Protein AF-0000000083132481 (afdb_homodimer)

Organism: Piscirickettsia salmonis (NCBI:txid1238)

Structure (mmCIF, N/CA/C/O backbone):
data_AF-0000000083132481-model_v1
#
loop_
_entity.id
_entity.type
_entity.pdbx_description
1 polymer 'Cadmium efflux system accessory protein'
#
loop_
_atom_site.group_PDB
_atom_site.id
_atom_site.type_symbol
_atom_site.label_atom_id
_atom_site.label_alt_id
_atom_site.label_comp_id
_atom_site.label_asym_id
_atom_site.label_entity_id
_atom_site.label_seq_id
_atom_site.pdbx_PDB_ins_code
_atom_site.Cartn_x
_atom_site.Cartn_y
_atom_site.Cartn_z
_atom_site.occupancy
_atom_site.B_iso_or_equiv
_atom_site.auth_seq_id
_atom_site.auth_comp_id
_atom_site.auth_asym_id
_atom_site.auth_atom_id
_atom_site.pdbx_PDB_model_num
ATOM 1 N N . MET A 1 1 ? 17.156 3.699 -5.609 1 64.38 1 MET A N 1
ATOM 2 C CA . MET A 1 1 ? 16.391 2.523 -5.984 1 64.38 1 MET A CA 1
ATOM 3 C C . MET A 1 1 ? 15.75 1.874 -4.758 1 64.38 1 MET A C 1
ATOM 5 O O . MET A 1 1 ? 16.453 1.505 -3.816 1 64.38 1 MET A O 1
ATOM 9 N N . ILE A 1 2 ? 14.438 1.948 -4.48 1 77.44 2 ILE A N 1
ATOM 10 C CA . ILE A 1 2 ? 13.781 1.498 -3.258 1 77.44 2 ILE A CA 1
ATOM 11 C C . ILE A 1 2 ? 13.836 -0.025 -3.176 1 77.44 2 ILE A C 1
ATOM 13 O O . ILE A 1 2 ? 13.609 -0.715 -4.172 1 77.44 2 ILE A O 1
ATOM 17 N N . THR A 1 3 ? 14.461 -0.512 -2.098 1 84.44 3 THR A N 1
ATOM 18 C CA . THR A 1 3 ? 14.508 -1.953 -1.879 1 84.44 3 THR A CA 1
ATOM 19 C C . THR A 1 3 ? 13.102 -2.518 -1.683 1 84.44 3 THR A C 1
ATOM 21 O O . THR A 1 3 ? 12.164 -1.772 -1.392 1 84.44 3 THR A O 1
ATOM 24 N N . SER A 1 4 ? 12.977 -3.818 -1.848 1 86.56 4 SER A N 1
ATOM 25 C CA . SER A 1 4 ? 11.688 -4.484 -1.646 1 86.56 4 SER A CA 1
ATOM 26 C C . SER A 1 4 ? 11.211 -4.34 -0.204 1 86.56 4 SER A C 1
ATOM 28 O O . SER A 1 4 ? 10.016 -4.168 0.046 1 86.56 4 SER A O 1
ATOM 30 N N . LYS A 1 5 ? 12.086 -4.445 0.652 1 89.44 5 LYS A N 1
ATOM 31 C CA . LYS A 1 5 ? 11.766 -4.305 2.07 1 89.44 5 LYS A CA 1
ATOM 32 C C . LYS A 1 5 ? 11.242 -2.902 2.379 1 89.44 5 LYS A C 1
ATOM 34 O O . LYS A 1 5 ? 10.258 -2.746 3.105 1 89.44 5 LYS A O 1
ATOM 39 N N . LYS A 1 6 ? 11.93 -1.932 1.887 1 91.06 6 LYS A N 1
ATOM 40 C CA . LYS A 1 6 ? 11.492 -0.553 2.098 1 91.06 6 LYS A CA 1
ATOM 41 C C . LYS A 1 6 ? 10.125 -0.305 1.469 1 91.06 6 LYS A C 1
ATOM 43 O O . LYS A 1 6 ? 9.297 0.411 2.035 1 91.06 6 LYS A O 1
ATOM 48 N N . LEU A 1 7 ? 9.984 -0.878 0.316 1 91.12 7 LEU A N 1
ATOM 49 C CA . LEU A 1 7 ? 8.688 -0.755 -0.337 1 91.12 7 LEU A CA 1
ATOM 50 C C . LEU A 1 7 ? 7.578 -1.337 0.536 1 91.12 7 LEU A C 1
ATOM 52 O O . LEU A 1 7 ? 6.508 -0.741 0.668 1 91.12 7 LEU A O 1
ATOM 56 N N . SER A 1 8 ? 7.871 -2.471 1.116 1 94.25 8 SER A N 1
ATOM 57 C CA . SER A 1 8 ? 6.906 -3.096 2.012 1 94.25 8 SER A CA 1
ATOM 58 C C . SER A 1 8 ? 6.551 -2.174 3.174 1 94.25 8 SER A C 1
ATOM 60 O O . SER A 1 8 ? 5.379 -2.037 3.531 1 94.25 8 SER A O 1
ATOM 62 N N . LYS A 1 9 ? 7.52 -1.54 3.727 1 93.88 9 LYS A N 1
ATOM 63 C CA . LYS A 1 9 ? 7.312 -0.624 4.844 1 93.88 9 LYS A CA 1
ATOM 64 C C . LYS A 1 9 ? 6.48 0.583 4.414 1 93.88 9 LYS A C 1
ATOM 66 O O . LYS A 1 9 ? 5.609 1.04 5.16 1 93.88 9 LYS A O 1
ATOM 71 N N . ILE A 1 10 ? 6.734 1.042 3.279 1 92.62 10 ILE A N 1
ATOM 72 C CA . ILE A 1 10 ? 6.031 2.205 2.75 1 92.62 10 ILE A CA 1
ATOM 73 C C . ILE A 1 10 ? 4.566 1.854 2.502 1 92.62 10 ILE A C 1
ATOM 75 O O . ILE A 1 10 ? 3.668 2.604 2.891 1 92.62 10 ILE A O 1
ATOM 79 N N . LEU A 1 11 ? 4.355 0.724 1.892 1 93.31 11 LEU A N 1
ATOM 80 C CA . LEU A 1 11 ? 2.988 0.283 1.63 1 93.31 11 LEU A CA 1
ATOM 81 C C . LEU A 1 11 ? 2.221 0.089 2.934 1 93.31 11 LEU A C 1
ATOM 83 O O . LEU A 1 11 ? 1.05 0.465 3.031 1 93.31 11 LEU A O 1
ATOM 87 N N . LYS A 1 12 ? 2.887 -0.432 3.871 1 93.5 12 LYS A N 1
ATOM 88 C CA . LYS A 1 12 ? 2.275 -0.591 5.188 1 93.5 12 LYS A CA 1
ATOM 89 C C . LYS A 1 12 ? 1.923 0.763 5.797 1 93.5 12 LYS A C 1
ATOM 91 O O . LYS A 1 12 ? 0.844 0.929 6.371 1 93.5 12 LYS A O 1
ATOM 96 N N . ALA A 1 13 ? 2.791 1.609 5.676 1 93 13 ALA A N 1
ATOM 97 C CA . ALA A 1 13 ? 2.562 2.947 6.215 1 93 13 ALA A CA 1
ATOM 98 C C . ALA A 1 13 ? 1.344 3.598 5.566 1 93 13 ALA A C 1
ATOM 100 O O . ALA A 1 13 ? 0.536 4.234 6.25 1 93 13 ALA A O 1
ATOM 101 N N . PHE A 1 14 ? 1.144 3.336 4.316 1 91.81 14 PHE A N 1
ATOM 102 C CA . PHE A 1 14 ? 0.063 3.961 3.562 1 91.81 14 PHE A CA 1
ATOM 103 C C . PHE A 1 14 ? -1.255 3.232 3.799 1 91.81 14 PHE A C 1
ATOM 105 O O . PHE A 1 14 ? -2.324 3.75 3.467 1 91.81 14 PHE A O 1
ATOM 112 N N . SER A 1 15 ? -1.139 2.059 4.332 1 94.62 15 SER A N 1
ATOM 113 C CA . SER A 1 15 ? -2.352 1.273 4.535 1 94.62 15 SER A CA 1
ATOM 114 C C . SER A 1 15 ? -3.188 1.833 5.68 1 94.62 15 SER A C 1
ATOM 116 O O . SER A 1 15 ? -4.367 1.503 5.812 1 94.62 15 SER A O 1
ATOM 118 N N . ASP A 1 16 ? -2.635 2.691 6.508 1 94.88 16 ASP A N 1
ATOM 119 C CA . ASP A 1 16 ? -3.373 3.334 7.59 1 94.88 16 ASP A CA 1
ATOM 120 C C . ASP A 1 16 ? -4.094 4.586 7.094 1 94.88 16 ASP A C 1
ATOM 122 O O . ASP A 1 16 ? -3.477 5.473 6.5 1 94.88 16 ASP A O 1
ATOM 126 N N . GLU A 1 17 ? -5.359 4.668 7.402 1 93.06 17 GLU A N 1
ATOM 127 C CA . GLU A 1 17 ? -6.188 5.746 6.867 1 93.06 17 GLU A CA 1
ATOM 128 C C . GLU A 1 17 ? -5.738 7.102 7.402 1 93.06 17 GLU A C 1
ATOM 130 O O . GLU A 1 17 ? -5.684 8.078 6.656 1 93.06 17 GLU A O 1
ATOM 135 N N . ASN A 1 18 ? -5.48 7.137 8.625 1 94.5 18 ASN A N 1
ATOM 136 C CA . ASN A 1 18 ? -5.059 8.406 9.211 1 94.5 18 ASN A CA 1
ATOM 137 C C . ASN A 1 18 ? -3.713 8.859 8.664 1 94.5 18 ASN A C 1
ATOM 139 O O . ASN A 1 18 ? -3.512 10.047 8.398 1 94.5 18 ASN A O 1
ATOM 143 N N . ARG A 1 19 ? -2.814 7.926 8.484 1 95.19 19 ARG A N 1
ATOM 144 C CA . ARG A 1 19 ? -1.517 8.281 7.918 1 95.19 19 ARG A CA 1
ATOM 145 C C . ARG A 1 19 ? -1.662 8.758 6.477 1 95.19 19 ARG A C 1
ATOM 147 O O . ARG A 1 19 ? -0.96 9.672 6.047 1 95.19 19 ARG A O 1
ATOM 154 N N . ARG A 1 20 ? -2.516 8.141 5.781 1 93.12 20 ARG A N 1
ATOM 155 C CA . ARG A 1 20 ? -2.795 8.578 4.414 1 93.12 20 ARG A CA 1
ATOM 156 C C . ARG A 1 20 ? -3.342 10 4.395 1 93.12 20 ARG A C 1
ATOM 158 O O . ARG A 1 20 ? -2.963 10.805 3.541 1 93.12 20 ARG A O 1
ATOM 165 N N . LEU A 1 21 ? -4.191 10.25 5.32 1 93.25 21 LEU A N 1
ATOM 166 C CA . LEU A 1 21 ? -4.777 11.578 5.406 1 93.25 21 LEU A CA 1
ATOM 167 C C . LEU A 1 21 ? -3.717 12.625 5.746 1 93.25 21 LEU A C 1
ATOM 169 O O . LEU A 1 21 ? -3.691 13.703 5.152 1 93.25 21 LEU A O 1
ATOM 173 N N . ILE A 1 22 ? -2.9 12.273 6.641 1 95.94 22 ILE A N 1
ATOM 174 C CA . ILE A 1 22 ? -1.803 13.156 7.012 1 95.94 22 ILE A CA 1
ATOM 175 C C . ILE A 1 22 ? -0.96 13.477 5.777 1 95.94 22 ILE A C 1
ATOM 177 O O . ILE A 1 22 ? -0.677 14.648 5.5 1 95.94 22 ILE A O 1
ATOM 181 N N . LEU A 1 23 ? -0.653 12.484 5.074 1 95.06 23 LEU A N 1
ATOM 182 C CA . LEU A 1 23 ? 0.18 12.656 3.889 1 95.06 23 LEU A CA 1
ATOM 183 C C . LEU A 1 23 ? -0.535 13.5 2.84 1 95.06 23 LEU A C 1
ATOM 185 O O . LEU A 1 23 ? 0.084 14.344 2.189 1 95.06 23 LEU A O 1
ATOM 189 N N . TRP A 1 24 ? -1.773 13.242 2.693 1 93.38 24 TRP A N 1
ATOM 190 C CA . TRP A 1 24 ? -2.553 14.023 1.742 1 93.38 24 TRP A CA 1
ATOM 191 C C . TRP A 1 24 ? -2.549 15.5 2.125 1 93.38 24 TRP A C 1
ATOM 193 O O . TRP A 1 24 ? -2.318 16.375 1.277 1 93.38 24 TRP A O 1
ATOM 203 N N . PHE A 1 25 ? -2.809 15.797 3.369 1 94.94 25 PHE A N 1
ATOM 204 C CA . PHE A 1 25 ? -2.812 17.172 3.838 1 94.94 25 PHE A CA 1
ATOM 205 C C . PHE A 1 25 ? -1.468 17.844 3.572 1 94.94 25 PHE A C 1
ATOM 207 O O . PHE A 1 25 ? -1.415 19 3.141 1 94.94 25 PHE A O 1
ATOM 214 N N . LEU A 1 26 ? -0.427 17.094 3.746 1 95.06 26 LEU A N 1
ATOM 215 C CA . LEU A 1 26 ? 0.917 17.641 3.607 1 95.06 26 LEU A CA 1
ATOM 216 C C . LEU A 1 26 ? 1.267 17.859 2.141 1 95.06 26 LEU A C 1
ATOM 218 O O . LEU A 1 26 ? 2.229 18.562 1.825 1 95.06 26 LEU A O 1
ATOM 222 N N . GLN A 1 27 ? 0.544 17.188 1.282 1 91.88 27 GLN A N 1
ATOM 223 C CA . GLN A 1 27 ? 0.698 17.484 -0.138 1 91.88 27 GLN A CA 1
ATOM 224 C C . GLN A 1 27 ? 0.151 18.875 -0.474 1 91.88 27 GLN A C 1
ATOM 226 O O . GLN A 1 27 ? 0.566 19.484 -1.458 1 91.88 27 GLN A O 1
ATOM 231 N N . LYS A 1 28 ? -0.74 19.266 0.325 1 91.75 28 LYS A N 1
ATOM 232 C CA . LYS A 1 28 ? -1.445 20.516 0.035 1 91.75 28 LYS A CA 1
ATOM 233 C C . LYS A 1 28 ? -0.785 21.688 0.739 1 91.75 28 LYS A C 1
ATOM 235 O O . LYS A 1 28 ? -0.724 22.797 0.189 1 91.75 28 LYS A O 1
ATOM 240 N N . ARG A 1 29 ? -0.297 21.453 1.932 1 92 29 ARG A N 1
ATOM 241 C CA . ARG A 1 29 ? 0.312 22.531 2.711 1 92 29 ARG A CA 1
ATOM 242 C C . ARG A 1 29 ? 1.215 21.969 3.805 1 92 29 ARG A C 1
ATOM 244 O O . ARG A 1 29 ? 1.109 20.797 4.16 1 92 29 ARG A O 1
ATOM 251 N N . GLU A 1 30 ? 2.137 22.812 4.27 1 95.25 30 GLU A N 1
ATOM 252 C CA . GLU A 1 30 ? 2.92 22.469 5.453 1 95.25 30 GLU A CA 1
ATOM 253 C C . GLU A 1 30 ? 2.098 22.641 6.73 1 95.25 30 GLU A C 1
ATOM 255 O O . GLU A 1 30 ? 1.32 23.594 6.848 1 95.25 30 GLU A O 1
ATOM 260 N N . LEU A 1 3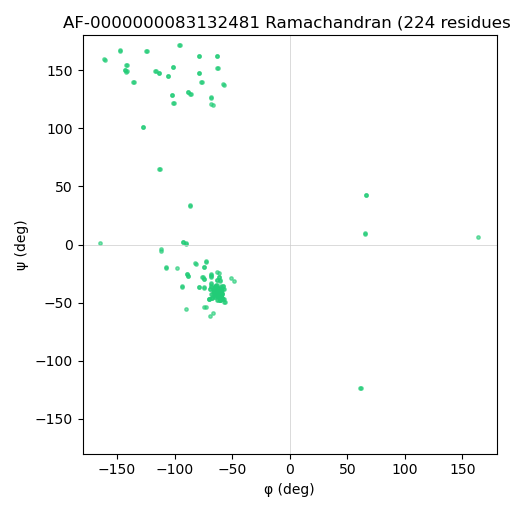1 ? 2.262 21.703 7.652 1 95.38 31 LEU A N 1
ATOM 261 C CA . LEU A 1 31 ? 1.43 21.734 8.852 1 95.38 31 LEU A CA 1
ATOM 262 C C . LEU A 1 31 ? 2.236 21.328 10.078 1 95.38 31 LEU A C 1
ATOM 264 O O . LEU A 1 31 ? 3.189 20.547 9.977 1 95.38 31 LEU A O 1
ATOM 268 N N . CYS A 1 32 ? 1.864 21.875 11.203 1 94.25 32 CYS A N 1
ATOM 269 C CA . CYS A 1 32 ? 2.418 21.406 12.469 1 94.25 32 CYS A CA 1
ATOM 270 C C . CYS A 1 32 ? 1.492 20.391 13.125 1 94.25 32 CYS A C 1
ATOM 272 O O . CYS A 1 32 ? 0.371 20.172 12.664 1 94.25 32 CYS A O 1
ATOM 274 N N . VAL A 1 33 ? 1.967 19.781 14.18 1 94.25 33 VAL A N 1
ATOM 275 C CA . VAL A 1 33 ? 1.22 18.719 14.859 1 94.25 33 VAL A CA 1
ATOM 276 C C . VAL A 1 33 ? -0.119 19.266 15.352 1 94.25 33 VAL A C 1
ATOM 278 O O . VAL A 1 33 ? -1.153 18.609 15.211 1 94.25 33 VAL A O 1
ATOM 281 N N . CYS A 1 34 ? -0.173 20.453 15.859 1 91.06 34 CYS A N 1
ATOM 282 C CA . CYS A 1 34 ? -1.389 21.047 16.406 1 91.06 34 CYS A CA 1
ATOM 283 C C . CYS A 1 34 ? -2.422 21.266 15.305 1 91.06 34 CYS A C 1
ATOM 285 O O . CYS A 1 34 ? -3.623 21.125 15.539 1 91.06 34 CYS A O 1
ATOM 287 N N . GLU A 1 35 ? -1.977 21.719 14.156 1 92.56 35 GLU A N 1
ATOM 288 C CA . GLU A 1 35 ? -2.887 21.891 13.031 1 92.56 35 GLU A CA 1
ATOM 289 C C . GLU A 1 35 ? -3.453 20.547 12.562 1 92.56 35 GLU A C 1
ATOM 291 O O . GLU A 1 35 ? -4.645 20.438 12.258 1 92.56 35 GLU A O 1
ATOM 296 N N . LEU A 1 36 ? -2.617 19.531 12.523 1 94.69 36 LEU A N 1
ATOM 297 C CA . LEU A 1 36 ? -3.057 18.188 12.133 1 94.69 36 LEU A CA 1
ATOM 298 C C . LEU A 1 36 ? -4.07 17.641 13.125 1 94.69 36 LEU A C 1
ATOM 300 O O . LEU A 1 36 ? -5.004 16.938 12.742 1 94.69 36 LEU A O 1
ATOM 304 N N . GLU A 1 37 ? -3.887 17.969 14.359 1 92.81 37 GLU A N 1
ATOM 305 C CA . GLU A 1 37 ? -4.797 17.516 15.398 1 92.81 37 GLU A CA 1
ATOM 306 C C . GLU A 1 37 ? -6.207 18.062 15.18 1 92.81 37 GLU A C 1
ATOM 308 O O . GLU A 1 37 ? -7.191 17.422 15.555 1 92.81 37 GLU A O 1
ATOM 313 N N . GLN A 1 38 ? -6.293 19.219 14.602 1 90.88 38 GLN A N 1
ATOM 314 C CA . GLN A 1 38 ? -7.59 19.828 14.312 1 90.88 38 GLN A CA 1
ATOM 315 C C . GLN A 1 38 ? -8.242 19.156 13.102 1 90.88 38 GLN A C 1
ATOM 317 O O . GLN A 1 38 ? -9.469 19.172 12.969 1 90.88 38 GLN A O 1
ATOM 322 N N . LEU A 1 39 ? -7.43 18.656 12.281 1 92.19 39 LEU A N 1
ATOM 323 C CA . LEU A 1 39 ? -7.918 18.125 11.016 1 92.19 39 LEU A CA 1
ATOM 324 C C . LEU A 1 39 ? -8.297 16.656 11.148 1 92.19 39 LEU A C 1
ATOM 326 O O . LEU A 1 39 ? -9.117 16.141 10.375 1 92.19 39 LEU A O 1
ATOM 330 N N . LEU A 1 40 ? -7.707 15.906 12.102 1 93.31 40 LEU A N 1
ATOM 331 C CA . LEU A 1 40 ? -7.891 14.469 12.219 1 93.31 40 LEU A CA 1
ATOM 332 C C . LEU A 1 40 ? -8.57 14.117 13.547 1 93.31 40 LEU A C 1
ATOM 334 O O . LEU A 1 40 ? -8.375 14.805 14.547 1 93.31 40 LEU A O 1
ATOM 338 N N . PRO A 1 41 ? -9.328 13.055 13.555 1 93.25 41 PRO A N 1
ATOM 339 C CA . PRO A 1 41 ? -10.031 12.633 14.766 1 93.25 41 PRO A CA 1
ATOM 340 C C . PRO A 1 41 ? -9.188 11.734 15.664 1 93.25 41 PRO A C 1
ATOM 342 O O . PRO A 1 41 ? -9.68 10.727 16.172 1 93.25 41 PRO A O 1
ATOM 345 N N . ILE A 1 42 ? -7.91 11.883 15.758 1 95.06 42 ILE A N 1
ATOM 346 C CA . ILE A 1 42 ? -7.004 11.094 16.594 1 95.06 42 ILE A CA 1
ATOM 347 C C . ILE A 1 42 ? -6.211 12.016 17.5 1 95.06 42 ILE A C 1
ATOM 349 O O . ILE A 1 42 ? -6.18 13.234 17.297 1 95.06 42 ILE A O 1
ATOM 353 N N . SER A 1 43 ? -5.531 11.461 18.531 1 95.56 43 SER A N 1
ATOM 354 C CA . SER A 1 43 ? -4.828 12.227 19.562 1 95.56 43 SER A CA 1
ATOM 355 C C . SER A 1 43 ? -3.488 12.734 19.047 1 95.56 43 SER A C 1
ATOM 357 O O . SER A 1 43 ? -2.961 12.219 18.047 1 95.56 43 SER A O 1
ATOM 359 N N . GLN A 1 44 ? -2.973 13.727 19.766 1 94.81 44 GLN A N 1
ATOM 360 C CA . GLN A 1 44 ? -1.682 14.32 19.422 1 94.81 44 GLN A CA 1
ATOM 361 C C . GLN A 1 44 ? -0.562 13.289 19.516 1 94.81 44 GLN A C 1
ATOM 363 O O . GLN A 1 44 ? 0.314 13.227 18.656 1 94.81 44 GLN A O 1
ATOM 368 N N . PRO A 1 45 ? -0.564 12.492 20.547 1 96.62 45 PRO A N 1
ATOM 369 C CA . PRO A 1 45 ? 0.495 11.477 20.594 1 96.62 45 PRO A CA 1
ATOM 370 C C . PRO A 1 45 ? 0.454 10.531 19.391 1 96.62 45 PRO A C 1
ATOM 372 O O . PRO A 1 45 ? 1.503 10.125 18.875 1 96.62 45 PRO A O 1
ATOM 375 N N . THR A 1 46 ? -0.715 10.164 18.953 1 96.94 46 THR A N 1
ATOM 376 C CA . THR A 1 46 ? -0.877 9.289 17.812 1 96.94 46 THR A CA 1
ATOM 377 C C . THR A 1 46 ? -0.371 9.969 16.531 1 96.94 46 THR A C 1
ATOM 379 O O . THR A 1 46 ? 0.341 9.352 15.742 1 96.94 46 THR A O 1
ATOM 382 N N . ILE A 1 47 ? -0.759 11.188 16.406 1 97.31 47 ILE A N 1
ATOM 383 C CA . ILE A 1 47 ? -0.307 11.961 15.258 1 97.31 47 ILE A CA 1
ATOM 384 C C . ILE A 1 47 ? 1.218 12.039 15.25 1 97.31 47 ILE A C 1
ATOM 386 O O . ILE A 1 47 ? 1.854 11.836 14.219 1 97.31 47 ILE A O 1
ATOM 390 N N . SER A 1 48 ? 1.767 12.297 16.391 1 96.19 48 SER A N 1
ATOM 391 C CA . SER A 1 48 ? 3.217 12.391 16.516 1 96.19 48 SER A CA 1
ATOM 392 C C . SER A 1 48 ? 3.895 11.078 16.141 1 96.19 48 SER A C 1
ATOM 394 O O . SER A 1 48 ? 4.906 11.078 15.438 1 96.19 48 SER A O 1
ATOM 396 N N . ASN A 1 49 ? 3.334 10.055 16.625 1 96.88 49 ASN A N 1
ATOM 397 C CA . ASN A 1 49 ? 3.852 8.734 16.281 1 96.88 49 ASN A CA 1
ATOM 398 C C . ASN A 1 49 ? 3.801 8.484 14.781 1 96.88 49 ASN A C 1
ATOM 400 O O . ASN A 1 49 ? 4.77 8 14.195 1 96.88 49 ASN A O 1
ATOM 404 N N . HIS A 1 50 ? 2.703 8.812 14.141 1 97.38 50 HIS A N 1
ATOM 405 C CA . HIS A 1 50 ? 2.559 8.648 12.695 1 97.38 50 HIS A CA 1
ATOM 406 C C . HIS A 1 50 ? 3.588 9.484 11.945 1 97.38 50 HIS A C 1
ATOM 408 O O . HIS A 1 50 ? 4.223 8.992 11.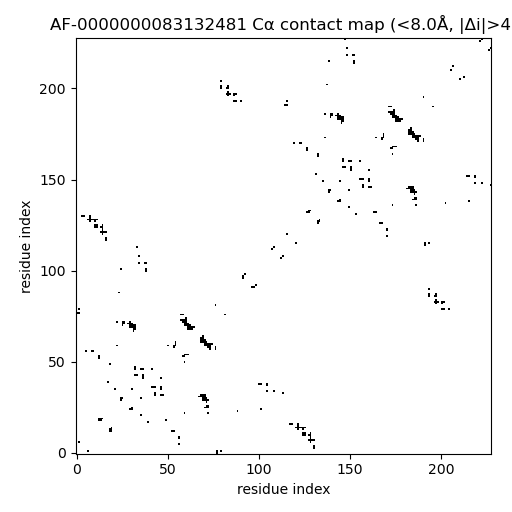008 1 97.38 50 HIS A O 1
ATOM 414 N N . LEU A 1 51 ? 3.742 10.703 12.383 1 97.31 51 LEU A N 1
ATOM 415 C CA . LEU A 1 51 ? 4.68 11.609 11.734 1 97.31 51 LEU A CA 1
ATOM 416 C C . LEU A 1 51 ? 6.109 11.102 11.867 1 97.31 51 LEU A C 1
ATOM 418 O O . LEU A 1 51 ? 6.898 11.195 10.922 1 97.31 51 LEU A O 1
ATOM 422 N N . ARG A 1 52 ? 6.414 10.609 13.031 1 96.69 52 ARG A N 1
ATOM 423 C CA . ARG A 1 52 ? 7.734 10.023 13.227 1 96.69 52 ARG A CA 1
ATOM 424 C C . ARG A 1 52 ? 7.965 8.852 12.281 1 96.69 52 ARG A C 1
ATOM 426 O O . ARG A 1 52 ? 9.008 8.758 11.641 1 96.69 52 ARG A O 1
ATOM 433 N N . MET A 1 53 ? 7.051 7.984 12.203 1 96.44 53 MET A N 1
ATOM 434 C CA . MET A 1 53 ? 7.125 6.824 11.312 1 96.44 53 MET A CA 1
ATOM 435 C C . MET A 1 53 ? 7.277 7.262 9.859 1 96.44 53 MET A C 1
ATOM 437 O O . MET A 1 53 ? 8.109 6.719 9.125 1 96.44 53 MET A O 1
ATOM 441 N N . LEU A 1 54 ? 6.512 8.211 9.406 1 96.38 54 LEU A N 1
ATOM 442 C CA . LEU A 1 54 ? 6.547 8.711 8.039 1 96.38 54 LEU A CA 1
ATOM 443 C C . LEU A 1 54 ? 7.883 9.391 7.738 1 96.38 54 LEU A C 1
ATOM 445 O O . LEU A 1 54 ? 8.422 9.242 6.641 1 96.38 54 LEU A O 1
ATOM 449 N N . SER A 1 55 ? 8.375 10.055 8.773 1 95.56 55 SER A N 1
ATOM 450 C CA . SER A 1 55 ? 9.68 10.695 8.633 1 95.56 55 SER A CA 1
ATOM 451 C C . SER A 1 55 ? 10.789 9.656 8.508 1 95.56 55 SER A C 1
ATOM 453 O O . SER A 1 55 ? 11.672 9.773 7.652 1 95.56 55 SER A O 1
ATOM 455 N N . ASP A 1 56 ? 10.742 8.641 9.281 1 94.88 56 ASP A N 1
ATOM 456 C CA . ASP A 1 56 ? 11.734 7.562 9.266 1 94.88 56 ASP A CA 1
ATOM 457 C C . ASP A 1 56 ? 11.758 6.863 7.91 1 94.88 56 ASP A C 1
ATOM 459 O O . ASP A 1 56 ? 12.805 6.379 7.473 1 94.88 56 ASP A O 1
ATOM 463 N N . LEU A 1 57 ? 10.648 6.879 7.242 1 94 57 LEU A N 1
ATOM 464 C CA . LEU A 1 57 ? 10.531 6.227 5.945 1 94 57 LEU A CA 1
ATOM 465 C C . LEU A 1 57 ? 10.82 7.203 4.812 1 94 57 LEU A C 1
ATOM 467 O O . LEU A 1 57 ? 10.641 6.871 3.639 1 94 57 LEU A O 1
ATOM 471 N N . ASP A 1 58 ? 11.156 8.383 5.133 1 93.62 58 ASP A N 1
ATOM 472 C CA . ASP A 1 58 ? 11.508 9.43 4.176 1 93.62 58 ASP A CA 1
ATOM 473 C C . ASP A 1 58 ? 10.297 9.828 3.33 1 93.62 58 ASP A C 1
ATOM 475 O O . ASP A 1 58 ? 10.414 10.016 2.117 1 93.62 58 ASP A O 1
ATOM 479 N N . LEU A 1 59 ? 9.18 9.945 3.975 1 94.75 59 LEU A N 1
ATOM 480 C CA . LEU A 1 59 ? 7.957 10.312 3.268 1 94.75 59 LEU A CA 1
ATOM 481 C C . LEU A 1 59 ? 7.555 11.75 3.594 1 94.75 59 LEU A C 1
ATOM 483 O O . LEU A 1 59 ? 6.762 12.359 2.873 1 94.75 59 LEU A O 1
ATOM 487 N N . VAL A 1 60 ? 8.102 12.219 4.715 1 96.25 60 VAL A N 1
ATOM 488 C CA . VAL A 1 60 ? 7.793 13.57 5.164 1 96.25 60 VAL A CA 1
ATOM 489 C C . VAL A 1 60 ? 9.07 14.273 5.613 1 96.25 60 VAL A C 1
ATOM 491 O O . VAL A 1 60 ? 9.969 13.641 6.176 1 96.25 60 VAL A O 1
ATOM 494 N N . ASP A 1 61 ? 9.172 15.477 5.289 1 96.69 61 ASP A N 1
ATOM 495 C CA . ASP A 1 61 ? 10.227 16.344 5.82 1 96.69 61 ASP A CA 1
ATOM 496 C C . ASP A 1 61 ? 9.695 17.234 6.938 1 96.69 61 ASP A C 1
ATOM 498 O O . ASP A 1 61 ? 8.492 17.469 7.031 1 96.69 61 ASP A O 1
ATOM 502 N N . SER A 1 62 ? 10.586 17.578 7.777 1 96.5 62 SER A N 1
ATOM 503 C CA . SER A 1 62 ? 10.195 18.516 8.828 1 96.5 62 SER A CA 1
ATOM 504 C C . SER A 1 62 ? 11.32 19.5 9.141 1 96.5 62 SER A C 1
ATOM 50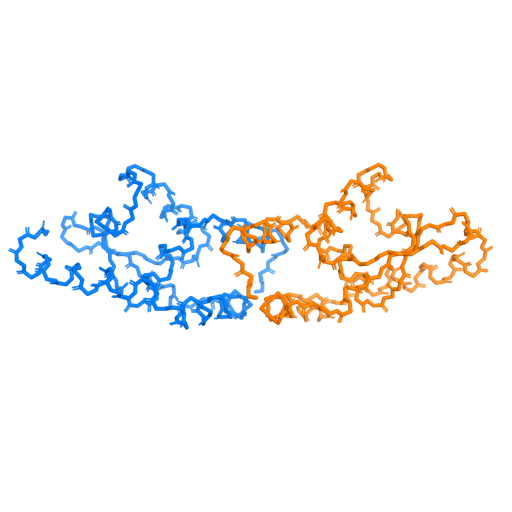6 O O . SER A 1 62 ? 12.484 19.219 8.859 1 96.5 62 SER A O 1
ATOM 508 N N . TYR A 1 63 ? 10.969 20.672 9.555 1 95.81 63 TYR A N 1
ATOM 509 C CA . TYR A 1 63 ? 11.914 21.672 10.031 1 95.81 63 TYR A CA 1
ATOM 510 C C . TYR A 1 63 ? 11.336 22.438 11.219 1 95.81 63 TYR A C 1
ATOM 512 O O . TYR A 1 63 ? 10.125 22.438 11.438 1 95.81 63 TYR A O 1
ATOM 520 N N . LYS A 1 64 ? 12.258 22.938 12.008 1 95.5 64 LYS A N 1
ATOM 521 C CA . LYS A 1 64 ? 11.836 23.688 13.188 1 95.5 64 LYS A CA 1
ATOM 522 C C . LYS A 1 64 ? 11.633 25.172 12.859 1 95.5 64 LYS A C 1
ATOM 524 O O . LYS A 1 64 ? 12.43 25.766 12.141 1 95.5 64 LYS A O 1
ATOM 529 N N . GLU A 1 65 ? 10.523 25.672 13.281 1 92.06 65 GLU A N 1
ATOM 530 C CA . GLU A 1 65 ? 10.219 27.094 13.227 1 92.06 65 GLU A CA 1
ATOM 531 C C . GLU A 1 65 ? 9.781 27.625 14.594 1 92.06 65 GLU A C 1
ATOM 533 O O . GLU A 1 65 ? 8.609 27.5 14.961 1 92.06 65 GLU A O 1
ATOM 538 N N . GLY A 1 66 ? 10.758 28.297 15.281 1 92.44 66 GLY A N 1
ATOM 539 C CA . GLY A 1 66 ? 10.453 28.703 16.641 1 92.44 66 GLY A CA 1
ATOM 540 C C . GLY A 1 66 ? 10.164 27.516 17.547 1 92.44 66 GLY A C 1
ATOM 541 O O . GLY A 1 66 ? 10.992 26.609 17.672 1 92.44 66 GLY A O 1
ATOM 542 N N . ARG A 1 67 ? 9 27.516 18.172 1 89.75 67 ARG A N 1
ATOM 543 C CA . ARG A 1 67 ? 8.609 26.453 19.109 1 89.75 67 ARG A CA 1
ATOM 544 C C . ARG A 1 67 ? 7.891 25.328 18.375 1 89.75 67 ARG A C 1
ATOM 546 O O . ARG A 1 67 ? 7.527 24.328 18.984 1 89.75 67 ARG A O 1
ATOM 553 N N . TRP A 1 68 ? 7.789 25.5 17.141 1 91.06 68 TRP A N 1
ATOM 554 C CA . TRP A 1 68 ? 6.965 24.547 16.406 1 91.06 68 TRP A CA 1
ATOM 555 C C . TRP A 1 68 ? 7.812 23.703 15.445 1 91.06 68 TRP A C 1
ATOM 557 O O . TRP A 1 68 ? 8.836 24.188 14.945 1 91.06 68 TRP A O 1
ATOM 567 N N . VAL A 1 69 ? 7.352 22.484 15.281 1 94.88 69 VAL A N 1
ATOM 568 C CA . VAL A 1 69 ? 7.887 21.656 14.211 1 94.88 69 VAL A CA 1
ATOM 569 C C . VAL A 1 69 ? 6.918 21.641 13.031 1 94.88 69 VAL A C 1
ATOM 571 O O . VAL A 1 69 ? 5.75 21.281 13.18 1 94.88 69 VAL A O 1
ATOM 574 N N . ILE A 1 70 ? 7.465 22.078 11.867 1 96.44 70 ILE A N 1
ATOM 575 C CA . ILE A 1 70 ? 6.641 22.172 10.664 1 96.44 70 ILE A CA 1
ATOM 576 C C . ILE A 1 70 ? 6.934 20.984 9.742 1 96.44 70 ILE A C 1
ATOM 578 O O . ILE A 1 70 ? 8.094 20.719 9.422 1 96.44 70 ILE A O 1
ATOM 582 N N . TYR A 1 71 ? 5.828 20.328 9.352 1 97.19 71 TYR A N 1
ATOM 583 C CA . TYR A 1 71 ? 5.949 19.172 8.484 1 97.19 71 TYR A CA 1
ATOM 584 C C . TYR A 1 71 ? 5.508 19.5 7.062 1 97.19 71 TYR A C 1
ATOM 586 O O . TYR A 1 71 ? 4.59 20.297 6.863 1 97.19 71 TYR A O 1
ATOM 594 N N . GLN A 1 72 ? 6.203 18.875 6.141 1 96.25 72 GLN A N 1
ATOM 595 C CA . GLN A 1 72 ? 5.898 19.062 4.727 1 96.25 72 GLN A CA 1
ATOM 596 C C . GLN A 1 72 ? 6.172 17.797 3.928 1 96.25 72 GLN A C 1
ATOM 598 O O . GLN A 1 72 ? 6.793 16.859 4.434 1 96.25 72 GLN A O 1
ATOM 603 N N . LYS A 1 73 ? 5.656 17.812 2.652 1 93.44 73 LYS A N 1
ATOM 604 C CA . LYS A 1 73 ? 5.93 16.688 1.772 1 93.44 73 LYS A CA 1
ATOM 605 C C . LYS A 1 73 ? 7.426 16.547 1.495 1 93.44 73 LYS A C 1
ATOM 607 O O . LYS A 1 73 ? 8.148 17.547 1.455 1 93.44 73 LYS A O 1
ATOM 612 N N . LYS A 1 74 ? 7.781 15.352 1.246 1 93.19 74 LYS A N 1
ATOM 613 C CA . LYS A 1 74 ? 9.188 15.117 0.931 1 93.19 74 LYS A CA 1
ATOM 614 C C . LYS A 1 74 ? 9.562 15.734 -0.415 1 93.19 74 LYS A C 1
ATOM 616 O O . LYS A 1 74 ? 8.906 15.469 -1.427 1 93.19 74 LYS A O 1
ATOM 621 N N . CYS A 1 75 ? 10.57 16.562 -0.497 1 86.12 75 CYS A N 1
ATOM 622 C CA . CYS A 1 75 ? 11.008 17.266 -1.692 1 86.12 75 CYS A CA 1
ATOM 623 C C . CYS A 1 75 ? 11.594 16.312 -2.721 1 86.12 75 CYS A C 1
ATOM 625 O O . CYS A 1 75 ? 11.281 16.406 -3.91 1 86.12 75 CYS A O 1
ATOM 627 N N . ASN A 1 76 ? 12.438 15.391 -2.404 1 88.56 76 ASN A N 1
ATOM 628 C CA . ASN A 1 76 ? 13.094 14.453 -3.309 1 88.56 76 ASN A CA 1
ATOM 629 C C . ASN A 1 76 ? 12.641 13.016 -3.047 1 88.56 76 ASN A C 1
ATOM 631 O O . ASN A 1 76 ? 13.461 12.148 -2.754 1 88.56 76 ASN A O 1
ATOM 635 N N . GLN A 1 77 ? 11.383 12.93 -3.322 1 88.38 77 GLN A N 1
ATOM 636 C CA . GLN A 1 77 ? 10.836 11.602 -3.064 1 88.38 77 GLN A CA 1
ATOM 637 C C . GLN A 1 77 ? 11.188 10.633 -4.188 1 88.38 77 GLN A C 1
ATOM 639 O O . GLN A 1 77 ? 11.281 11.023 -5.352 1 88.38 77 GLN A O 1
ATOM 644 N N . ASP A 1 78 ? 11.359 9.406 -3.811 1 89.81 78 ASP A N 1
ATOM 645 C CA . ASP A 1 78 ? 11.625 8.359 -4.785 1 89.81 78 ASP A CA 1
ATOM 646 C C . ASP A 1 78 ? 10.516 8.281 -5.832 1 89.81 78 ASP A C 1
ATOM 648 O O . ASP A 1 78 ? 9.336 8.344 -5.496 1 89.81 78 ASP A O 1
ATOM 652 N N . ALA A 1 79 ? 10.898 8.125 -7.074 1 89.5 79 ALA A N 1
ATOM 653 C CA . ALA A 1 79 ? 9.945 8.141 -8.18 1 89.5 79 ALA A CA 1
ATOM 654 C C . ALA A 1 79 ? 8.914 7.02 -8.039 1 89.5 79 ALA A C 1
ATOM 656 O O . ALA A 1 79 ? 7.742 7.203 -8.367 1 89.5 79 ALA A O 1
ATOM 657 N N . LEU A 1 80 ? 9.375 5.918 -7.605 1 89.88 80 LEU A N 1
ATOM 658 C CA . LEU A 1 80 ? 8.461 4.793 -7.441 1 89.88 80 LEU A CA 1
ATOM 659 C C . LEU A 1 80 ? 7.398 5.109 -6.395 1 89.88 80 LEU A C 1
ATOM 661 O O . LEU A 1 80 ? 6.219 4.816 -6.594 1 89.88 80 LEU A O 1
ATOM 665 N N . VAL A 1 81 ? 7.812 5.711 -5.359 1 90.75 81 VAL A N 1
ATOM 666 C CA . VAL A 1 81 ? 6.891 6.07 -4.285 1 90.75 81 VAL A CA 1
ATOM 667 C C . VAL A 1 81 ? 5.867 7.082 -4.797 1 90.75 81 VAL A C 1
ATOM 669 O O . VAL A 1 81 ? 4.668 6.938 -4.551 1 90.75 81 VAL A O 1
ATOM 672 N N . ILE A 1 82 ? 6.332 8.008 -5.531 1 90.5 82 ILE A N 1
ATOM 673 C CA . ILE A 1 82 ? 5.465 9.023 -6.117 1 90.5 82 ILE A CA 1
ATOM 674 C C . ILE A 1 82 ? 4.43 8.352 -7.02 1 90.5 82 ILE A C 1
ATOM 676 O O . ILE A 1 82 ? 3.236 8.656 -6.934 1 90.5 82 ILE A O 1
ATOM 680 N N . ASN A 1 83 ? 4.898 7.465 -7.789 1 91.69 83 ASN A N 1
ATOM 681 C CA . ASN A 1 83 ? 4.031 6.824 -8.773 1 91.69 83 ASN A CA 1
ATOM 682 C C . ASN A 1 83 ? 2.982 5.941 -8.102 1 91.69 83 ASN A C 1
ATOM 684 O O . ASN A 1 83 ? 1.883 5.766 -8.633 1 91.69 83 ASN A O 1
ATOM 688 N N . ILE A 1 84 ? 3.299 5.465 -7 1 90.5 84 ILE A N 1
ATOM 689 C CA . ILE A 1 84 ? 2.373 4.617 -6.254 1 90.5 84 ILE A CA 1
ATOM 690 C C . ILE A 1 84 ? 1.333 5.484 -5.547 1 90.5 84 ILE A C 1
ATOM 692 O O . ILE A 1 84 ? 0.146 5.152 -5.531 1 90.5 84 ILE A O 1
ATOM 696 N N . LEU A 1 85 ? 1.74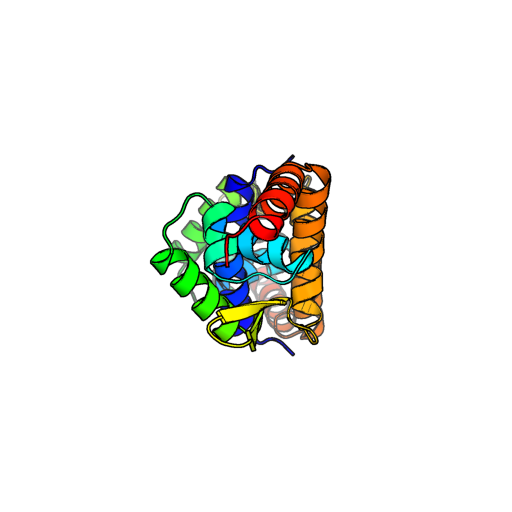6 6.602 -5.082 1 88.62 85 LEU A N 1
ATOM 697 C CA . LEU A 1 85 ? 0.892 7.426 -4.23 1 88.62 85 LEU A CA 1
ATOM 698 C C . LEU A 1 85 ? 0.042 8.375 -5.07 1 88.62 85 LEU A C 1
ATOM 700 O O . LEU A 1 85 ? -1.052 8.766 -4.656 1 88.62 85 LEU A O 1
ATOM 704 N N . LYS A 1 86 ? 0.509 8.703 -6.188 1 91.56 86 LYS A N 1
ATOM 705 C CA . LYS A 1 86 ? -0.148 9.703 -7.027 1 91.56 86 LYS A CA 1
ATOM 706 C C . LYS A 1 86 ? -1.591 9.305 -7.324 1 91.56 86 LYS A C 1
ATOM 708 O O . LYS A 1 86 ? -2.508 10.117 -7.164 1 91.56 86 LYS A O 1
ATOM 713 N N . PRO A 1 87 ? -1.814 8.109 -7.758 1 92 87 PRO A N 1
ATOM 714 C CA . PRO A 1 87 ? -3.205 7.734 -8.023 1 92 87 PRO A CA 1
ATOM 715 C C . PRO A 1 87 ? -4.086 7.805 -6.781 1 92 87 PRO A C 1
ATOM 717 O O . PRO A 1 87 ? -5.281 8.094 -6.883 1 92 87 PRO A O 1
ATOM 720 N N . ILE A 1 88 ? -3.588 7.586 -5.668 1 89.81 88 ILE A N 1
ATOM 721 C CA . ILE A 1 88 ? -4.34 7.617 -4.418 1 89.81 88 ILE A CA 1
ATOM 722 C C . ILE A 1 88 ? -4.734 9.055 -4.09 1 89.81 88 ILE A C 1
ATOM 724 O O . ILE A 1 88 ? -5.898 9.336 -3.801 1 89.81 88 ILE A O 1
ATOM 728 N N . TYR A 1 89 ? -3.734 9.906 -4.223 1 89.31 89 TYR A N 1
ATOM 729 C CA . TYR A 1 89 ? -4.008 11.312 -3.965 1 89.31 89 TYR A CA 1
ATOM 730 C C . TYR A 1 89 ? -5.047 11.859 -4.938 1 89.31 89 TYR A C 1
ATOM 732 O O . TYR A 1 89 ? -5.918 12.641 -4.555 1 89.31 89 TYR A O 1
ATOM 740 N N . CYS A 1 90 ? -4.855 11.422 -6.141 1 90.19 90 CYS A N 1
ATOM 741 C CA . CYS A 1 90 ? -5.793 11.875 -7.16 1 90.19 90 CYS A CA 1
ATOM 742 C C . CYS A 1 90 ? -7.215 11.422 -6.836 1 90.19 90 CYS A C 1
ATOM 744 O O . CYS A 1 90 ? -8.164 12.188 -7.008 1 90.19 90 CYS A O 1
ATOM 746 N N . ALA A 1 91 ? -7.359 10.25 -6.438 1 87.25 91 ALA A N 1
ATOM 747 C CA . ALA A 1 91 ? -8.672 9.727 -6.059 1 87.25 91 ALA A CA 1
ATOM 748 C C . ALA A 1 91 ? -9.25 10.508 -4.887 1 87.25 91 ALA A C 1
ATOM 750 O O . ALA A 1 91 ? -10.453 10.797 -4.855 1 87.25 91 ALA A O 1
ATOM 751 N N . MET A 1 92 ? -8.422 10.812 -3.957 1 85.81 92 MET A N 1
ATOM 752 C CA . MET A 1 92 ? -8.852 11.586 -2.791 1 85.81 92 MET A CA 1
ATOM 753 C C . MET A 1 92 ? -9.281 12.992 -3.193 1 85.81 92 MET A C 1
ATOM 755 O O . MET A 1 92 ? -10.227 13.539 -2.633 1 85.81 92 MET A O 1
ATOM 759 N N . ASP A 1 93 ? -8.555 13.555 -4.117 1 87.06 93 ASP A N 1
ATOM 760 C CA . ASP A 1 93 ? -8.875 14.883 -4.613 1 87.06 93 ASP A CA 1
ATOM 761 C C . ASP A 1 93 ? -10.25 14.906 -5.281 1 87.06 93 ASP A C 1
ATOM 763 O O . ASP A 1 93 ? -11 15.875 -5.141 1 87.06 93 ASP A O 1
ATOM 767 N N . LEU A 1 94 ? -10.461 13.875 -5.914 1 83.19 94 LEU A N 1
ATOM 768 C CA . LEU A 1 94 ? -11.695 13.805 -6.684 1 83.19 94 LEU A CA 1
ATOM 769 C C . LEU A 1 94 ? -12.914 13.75 -5.762 1 83.19 94 LEU A C 1
ATOM 771 O O . LEU A 1 94 ? -13.984 14.25 -6.113 1 83.19 94 LEU A O 1
ATOM 775 N N . THR A 1 95 ? -12.727 13.125 -4.656 1 80.75 95 THR A N 1
ATOM 776 C CA . THR A 1 95 ? -13.844 13.07 -3.719 1 80.75 95 THR A CA 1
ATOM 777 C C . THR A 1 95 ? -14.039 14.422 -3.029 1 80.75 95 THR A C 1
ATOM 779 O O . THR A 1 95 ? -15.164 14.797 -2.695 1 80.75 95 THR A O 1
ATOM 782 N N . GLY A 1 96 ? -13.031 15.242 -2.811 1 81.31 96 GLY A N 1
ATOM 783 C CA . GLY A 1 96 ? -13.07 16.562 -2.213 1 81.31 96 GLY A CA 1
ATOM 784 C C . GLY A 1 96 ? -13.484 16.547 -0.752 1 81.31 96 GLY A C 1
ATOM 785 O O . GLY A 1 96 ? -13.828 17.578 -0.189 1 81.31 96 GLY A O 1
ATOM 786 N N . GLN A 1 97 ? -13.547 15.406 -0.235 1 80.62 97 GLN A N 1
ATOM 787 C CA . GLN A 1 97 ? -14.078 15.203 1.111 1 80.62 97 GLN A CA 1
ATOM 788 C C . GLN A 1 97 ? -13.234 15.945 2.146 1 80.62 97 GLN A C 1
ATOM 790 O O . GLN A 1 97 ? -13.758 16.453 3.139 1 80.62 97 GLN A O 1
ATOM 795 N N . TYR A 1 98 ? -11.984 16.219 1.855 1 84.56 98 TYR A N 1
ATOM 796 C CA . TYR A 1 98 ? -11.078 16.719 2.889 1 84.56 98 TYR A CA 1
ATOM 797 C C . TYR A 1 98 ? -10.68 18.156 2.625 1 84.56 98 TYR A C 1
ATOM 799 O O . TYR A 1 98 ? -10.047 18.797 3.469 1 84.56 98 TYR A O 1
ATOM 807 N N . GLU A 1 99 ? -11.109 18.672 1.533 1 86.5 99 GLU A N 1
ATOM 808 C CA . GLU A 1 99 ? -10.758 20.047 1.162 1 86.5 99 GLU A CA 1
ATOM 809 C C . GLU A 1 99 ? -11.414 21.062 2.092 1 86.5 99 GLU A C 1
ATOM 811 O O . GLU A 1 99 ? -10.812 22.078 2.441 1 86.5 99 GLU A O 1
ATOM 816 N N . SER A 1 100 ? -12.609 20.672 2.449 1 85.25 100 SER A N 1
ATOM 817 C CA . SER A 1 100 ? -13.359 21.547 3.34 1 85.25 100 SER A CA 1
ATOM 818 C C . SER A 1 100 ? -12.672 21.672 4.699 1 85.25 100 SER A C 1
ATOM 820 O O . SER A 1 100 ? -12.633 22.75 5.285 1 85.25 100 SER A O 1
ATOM 822 N N . GLN A 1 101 ? -12.086 20.547 5.184 1 84.25 101 GLN A N 1
ATOM 823 C CA . GLN A 1 101 ? -11.375 20.547 6.457 1 84.25 101 GLN A CA 1
ATOM 824 C C . GLN A 1 101 ? -10.156 21.453 6.398 1 84.25 101 GLN A C 1
ATOM 826 O O . GLN A 1 101 ? -9.844 22.156 7.367 1 84.25 101 GLN A O 1
ATOM 831 N N . LEU A 1 102 ? -9.539 21.484 5.281 1 85.62 102 LEU A N 1
ATOM 832 C CA . LEU A 1 102 ? -8.375 22.359 5.109 1 85.62 102 LEU A CA 1
ATOM 833 C C . LEU A 1 102 ? -8.781 23.828 5.16 1 85.62 102 LEU A C 1
ATOM 835 O O . LEU A 1 102 ? -8.055 24.641 5.723 1 85.62 102 LEU A O 1
ATOM 839 N N . GLU A 1 103 ? -9.859 24.094 4.574 1 83.06 103 GLU A N 1
ATOM 840 C CA . GLU A 1 103 ? -10.367 25.469 4.539 1 83.06 103 GLU A CA 1
ATOM 841 C C . GLU A 1 103 ? -10.727 25.953 5.941 1 83.06 103 GLU A C 1
ATOM 843 O O . GLU A 1 103 ? -10.516 27.125 6.266 1 83.06 103 GLU A O 1
ATOM 848 N N . LYS A 1 104 ? -11.234 25.141 6.773 1 79.25 104 LYS A N 1
ATOM 849 C CA . LYS A 1 104 ? -11.602 25.5 8.141 1 79.25 104 LYS A CA 1
ATOM 850 C C . LYS A 1 104 ? -10.367 25.766 8.992 1 79.25 104 LYS A C 1
ATOM 852 O O . LYS A 1 104 ? -10.375 26.656 9.852 1 79.25 104 LYS A O 1
ATOM 857 N N . LEU A 1 105 ? -9.398 25.031 8.781 1 79.94 105 LEU A N 1
ATOM 858 C CA . LEU A 1 105 ? -8.148 25.234 9.5 1 79.94 105 LEU A CA 1
ATOM 859 C C . LEU A 1 105 ? -7.578 26.625 9.203 1 79.94 105 LEU A C 1
ATOM 861 O O . LEU A 1 105 ? -7.051 27.281 10.102 1 79.94 105 LEU A O 1
ATOM 865 N N . LYS A 1 106 ? -7.648 27.078 8 1 72.31 106 LYS A N 1
ATOM 866 C CA . LYS A 1 106 ? -7.16 28.391 7.598 1 72.31 106 LYS A CA 1
ATOM 867 C C . LYS A 1 106 ? -7.828 29.5 8.398 1 72.31 106 LYS A C 1
ATOM 869 O O . LYS A 1 106 ? -7.176 30.484 8.789 1 72.31 106 LYS A O 1
ATOM 874 N N . ILE A 1 107 ? -8.969 29.297 8.664 1 67.75 107 ILE A N 1
ATOM 875 C CA . ILE A 1 107 ? -9.75 30.297 9.383 1 67.75 107 ILE A CA 1
ATOM 876 C C . ILE A 1 107 ? -9.336 30.312 10.852 1 67.75 107 ILE A C 1
ATOM 878 O O . ILE A 1 107 ? -9.188 31.375 11.453 1 67.75 107 ILE A O 1
ATOM 882 N N . ILE A 1 108 ? -9.055 29.188 11.375 1 62.53 108 ILE A N 1
ATOM 883 C CA . ILE A 1 108 ? -8.703 29.078 12.789 1 62.53 108 ILE A CA 1
ATOM 884 C C . ILE A 1 108 ? -7.297 29.641 13.016 1 62.53 108 ILE A C 1
ATOM 886 O O . ILE A 1 108 ? -7.062 30.359 13.977 1 62.53 108 ILE A O 1
ATOM 890 N N . PHE A 1 109 ? -6.316 29.156 12.266 1 62.44 109 PHE A N 1
ATOM 891 C CA . PHE A 1 109 ? -4.941 29.594 12.477 1 62.44 109 PHE A CA 1
ATOM 892 C C . PHE A 1 109 ? -4.801 31.078 12.195 1 62.44 109 PHE A C 1
ATOM 894 O O . PHE A 1 109 ? -3.934 31.75 12.766 1 62.44 109 PHE A O 1
ATOM 901 N N . LYS A 1 110 ? -5.379 31.719 11.211 1 59.91 110 LYS A N 1
ATOM 902 C CA . LYS A 1 110 ? -5.379 33.188 11.102 1 59.91 110 LYS A CA 1
ATOM 903 C C . LYS A 1 110 ? -5.785 33.812 12.422 1 59.91 110 LYS A C 1
ATOM 905 O O . LYS A 1 110 ? -5.277 34.875 12.781 1 59.91 110 LYS A O 1
ATOM 910 N N . ASP A 1 111 ? -6.582 33.188 13.133 1 57.41 111 ASP A N 1
ATOM 911 C CA . ASP A 1 111 ? -7.086 33.812 14.344 1 57.41 111 ASP A CA 1
ATOM 912 C C . ASP A 1 111 ? -6.211 33.5 15.547 1 57.41 111 ASP A C 1
ATOM 914 O O . ASP A 1 111 ? -6.113 34.281 16.484 1 57.41 111 ASP A O 1
ATOM 918 N N . ASN A 1 112 ? -5.793 32.438 16.094 1 58.59 112 ASN A N 1
ATOM 919 C CA . ASN A 1 112 ? -5.133 32.344 17.391 1 58.59 112 ASN A CA 1
ATOM 920 C C . ASN A 1 112 ? -4.434 31 17.578 1 58.59 112 ASN A C 1
ATOM 922 O O . ASN A 1 112 ? -3.945 30.703 18.656 1 58.59 112 ASN A O 1
ATOM 926 N N . LEU A 1 113 ? -4.488 30.188 16.641 1 53.53 113 LEU A N 1
ATOM 927 C CA . LEU A 1 113 ? -4.188 28.859 17.188 1 53.53 113 LEU A CA 1
ATOM 928 C C . LEU A 1 113 ? -2.725 28.766 17.594 1 53.53 113 LEU A C 1
ATOM 930 O O . LEU A 1 113 ? -2.4 28.125 18.594 1 53.53 113 LEU A O 1
ATOM 934 N N . CYS A 1 114 ? -1.751 28.906 16.688 1 46.69 114 CYS A N 1
ATOM 935 C CA . CYS A 1 114 ? -0.399 28.641 17.156 1 46.69 114 CYS A CA 1
ATOM 936 C C . CYS A 1 114 ? 0.214 29.891 17.781 1 46.69 114 CYS A C 1
ATOM 938 O O . CYS A 1 114 ? -0.071 31.016 17.344 1 46.69 114 CYS A O 1
ATOM 940 N N . MET B 1 1 ? -16.188 2.084 -7.281 1 64.5 1 MET B N 1
ATOM 941 C CA . MET B 1 1 ? -15.367 3.078 -6.594 1 64.5 1 MET B CA 1
ATOM 942 C C . MET B 1 1 ? -14.812 2.516 -5.289 1 64.5 1 MET B C 1
ATOM 944 O O . MET B 1 1 ? -15.57 2.055 -4.434 1 64.5 1 MET B O 1
ATOM 948 N N . ILE B 1 2 ? -13.516 2.197 -5.125 1 77.88 2 ILE B N 1
ATOM 949 C CA . ILE B 1 2 ? -12.93 1.511 -3.979 1 77.88 2 ILE B CA 1
ATOM 950 C C . ILE B 1 2 ? -13.016 2.402 -2.742 1 77.88 2 ILE B C 1
ATOM 952 O O . ILE B 1 2 ? -12.758 3.605 -2.816 1 77.88 2 ILE B O 1
ATOM 956 N N . THR B 1 3 ? -13.695 1.885 -1.743 1 84.5 3 THR B N 1
ATOM 957 C CA . THR B 1 3 ? -13.789 2.615 -0.484 1 84.5 3 THR B CA 1
ATOM 958 C C . THR B 1 3 ? -12.406 2.781 0.146 1 84.5 3 THR B C 1
ATOM 960 O O . THR B 1 3 ?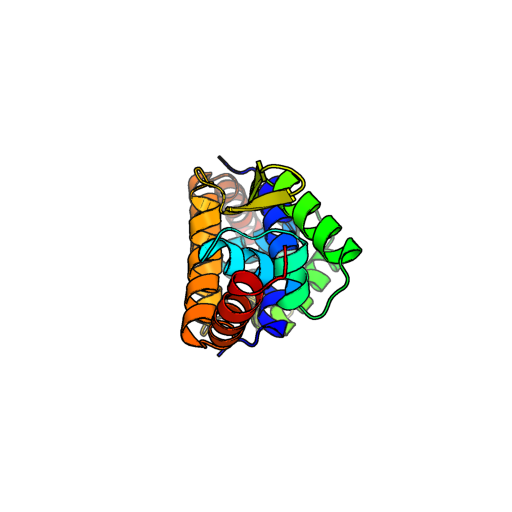 -11.461 2.074 -0.215 1 84.5 3 THR B O 1
ATOM 963 N N . SER B 1 4 ? -12.305 3.723 1.082 1 86.5 4 SER B N 1
ATOM 964 C CA . SER B 1 4 ? -11.047 3.949 1.785 1 86.5 4 SER B CA 1
ATOM 965 C C . SER B 1 4 ? -10.633 2.721 2.59 1 86.5 4 SER B C 1
ATOM 967 O O . SER B 1 4 ? -9.453 2.389 2.658 1 86.5 4 SER B O 1
ATOM 969 N N . LYS B 1 5 ? -11.555 2.131 3.172 1 89.69 5 LYS B N 1
ATOM 970 C CA . LYS B 1 5 ? -11.297 0.927 3.957 1 89.69 5 LYS B CA 1
ATOM 971 C C . LYS B 1 5 ? -10.758 -0.199 3.074 1 89.69 5 LYS B C 1
ATOM 973 O O . LYS B 1 5 ? -9.805 -0.886 3.443 1 89.69 5 LYS B O 1
ATOM 978 N N . LYS B 1 6 ? -11.406 -0.399 1.99 1 91.19 6 LYS B N 1
ATOM 979 C CA . LYS B 1 6 ? -10.961 -1.431 1.061 1 91.19 6 LYS B CA 1
ATOM 980 C C . LYS B 1 6 ? -9.555 -1.124 0.537 1 91.19 6 LYS B C 1
ATOM 982 O O . LYS B 1 6 ? -8.742 -2.031 0.365 1 91.19 6 LYS B O 1
ATOM 987 N N . LEU B 1 7 ? -9.367 0.137 0.281 1 91.19 7 LEU B N 1
ATOM 988 C CA . LEU B 1 7 ? -8.031 0.542 -0.162 1 91.19 7 LEU B CA 1
ATOM 989 C C . LEU B 1 7 ? -6.98 0.194 0.885 1 91.19 7 LEU B C 1
ATOM 991 O O . LEU B 1 7 ? -5.906 -0.306 0.548 1 91.19 7 LEU B O 1
ATOM 995 N N . SER B 1 8 ? -7.328 0.453 2.117 1 94.31 8 SER B N 1
ATOM 996 C CA . SER B 1 8 ? -6.418 0.118 3.207 1 94.31 8 SER B CA 1
ATOM 997 C C . SER B 1 8 ? -6.102 -1.374 3.223 1 94.31 8 SER B C 1
ATOM 999 O O . SER B 1 8 ? -4.945 -1.765 3.393 1 94.31 8 SER B O 1
ATOM 1001 N N . LYS B 1 9 ? -7.074 -2.18 3.012 1 93.88 9 LYS B N 1
ATOM 1002 C CA . LYS B 1 9 ? -6.895 -3.629 2.994 1 93.88 9 LYS B CA 1
ATOM 1003 C C . LYS B 1 9 ? -6.016 -4.059 1.823 1 93.88 9 LYS B C 1
ATOM 1005 O O . LYS B 1 9 ? -5.172 -4.949 1.967 1 93.88 9 LYS B O 1
ATOM 1010 N N . ILE B 1 10 ? -6.199 -3.453 0.754 1 92.69 10 ILE B N 1
ATOM 1011 C CA . ILE B 1 10 ? -5.449 -3.777 -0.452 1 92.69 10 ILE B CA 1
ATOM 1012 C C . ILE B 1 10 ? -3.98 -3.396 -0.264 1 92.69 10 ILE B C 1
ATOM 1014 O O . ILE B 1 10 ? -3.084 -4.188 -0.569 1 92.69 10 ILE B O 1
ATOM 1018 N N . LEU B 1 11 ? -3.768 -2.223 0.249 1 93.31 11 LEU B N 1
ATOM 1019 C CA . LEU B 1 11 ? -2.402 -1.772 0.496 1 93.31 11 LEU B CA 1
ATOM 1020 C C . LEU B 1 11 ? -1.7 -2.688 1.493 1 93.31 11 LEU B C 1
ATOM 1022 O O . LEU B 1 11 ? -0.527 -3.023 1.314 1 93.31 11 LEU B O 1
ATOM 1026 N N . LYS B 1 12 ? -2.422 -3.086 2.457 1 93.5 12 LYS B N 1
ATOM 1027 C CA . LYS B 1 12 ? -1.873 -4.027 3.428 1 93.5 12 LYS B CA 1
ATOM 1028 C C . LYS B 1 12 ? -1.519 -5.355 2.762 1 93.5 12 LYS B C 1
ATOM 1030 O O . LYS B 1 12 ? -0.464 -5.934 3.037 1 93.5 12 LYS B O 1
ATOM 1035 N N . ALA B 1 13 ? -2.365 -5.766 1.982 1 93 13 ALA B N 1
ATOM 1036 C CA . ALA B 1 13 ? -2.129 -7.02 1.275 1 93 13 ALA B CA 1
ATOM 1037 C C . ALA B 1 13 ? -0.867 -6.941 0.422 1 93 13 ALA B C 1
ATOM 1039 O O . ALA B 1 13 ? -0.075 -7.887 0.386 1 93 13 ALA B O 1
ATOM 1040 N N . PHE B 1 14 ? -0.625 -5.816 -0.146 1 91.81 14 PHE B N 1
ATOM 1041 C CA . PHE B 1 14 ? 0.5 -5.633 -1.055 1 91.81 14 PHE B CA 1
ATOM 1042 C C . PHE B 1 14 ? 1.792 -5.402 -0.279 1 91.81 14 PHE B C 1
ATOM 1044 O O . PHE B 1 14 ? 2.885 -5.484 -0.844 1 91.81 14 PHE B O 1
ATOM 1051 N N . SER B 1 15 ? 1.642 -5.078 0.965 1 94.56 15 SER B N 1
ATOM 1052 C CA . SER B 1 15 ? 2.828 -4.773 1.759 1 94.56 15 SER B CA 1
ATOM 1053 C C . SER B 1 15 ? 3.625 -6.039 2.066 1 94.56 15 SER B C 1
ATOM 1055 O O . SER B 1 15 ? 4.789 -5.961 2.463 1 94.56 15 SER B O 1
ATOM 1057 N N . ASP B 1 16 ? 3.055 -7.223 1.869 1 94.81 16 ASP B N 1
ATOM 1058 C CA . ASP B 1 16 ? 3.758 -8.484 2.068 1 94.81 16 ASP B CA 1
ATOM 1059 C C . ASP B 1 16 ? 4.523 -8.891 0.811 1 94.81 16 ASP B C 1
ATOM 1061 O O . ASP B 1 16 ? 3.949 -8.961 -0.278 1 94.81 16 ASP B O 1
ATOM 1065 N N . GLU B 1 17 ? 5.781 -9.203 1.002 1 92.94 17 GLU B N 1
ATOM 1066 C CA . GLU B 1 17 ? 6.652 -9.477 -0.138 1 92.94 17 GLU B CA 1
ATOM 1067 C C . GLU B 1 17 ? 6.207 -10.727 -0.891 1 92.94 17 GLU B C 1
ATOM 1069 O O . GLU B 1 17 ? 6.203 -10.742 -2.123 1 92.94 17 GLU B O 1
ATOM 1074 N N . ASN B 1 18 ? 5.891 -11.695 -0.173 1 94.38 18 ASN B N 1
ATOM 1075 C CA . ASN B 1 18 ? 5.473 -12.938 -0.816 1 94.38 18 ASN B CA 1
ATOM 1076 C C . ASN B 1 18 ? 4.156 -12.758 -1.572 1 94.38 18 ASN B C 1
ATOM 1078 O O . ASN B 1 18 ? 3.992 -13.297 -2.67 1 94.38 18 ASN B O 1
ATOM 1082 N N . ARG B 1 19 ? 3.256 -12.023 -0.992 1 95.06 19 ARG B N 1
ATOM 1083 C CA . ARG B 1 19 ? 1.992 -11.773 -1.676 1 95.06 19 ARG B CA 1
ATOM 1084 C C . ARG B 1 19 ? 2.207 -10.945 -2.939 1 95.06 19 ARG B C 1
ATOM 1086 O O . ARG B 1 19 ? 1.545 -11.172 -3.953 1 95.06 19 ARG B O 1
ATOM 1093 N N . ARG B 1 20 ? 3.078 -10.031 -2.871 1 92.88 20 ARG B N 1
ATOM 1094 C CA . ARG B 1 20 ? 3.424 -9.242 -4.047 1 92.88 20 ARG B CA 1
ATOM 1095 C C . ARG B 1 20 ? 4 -10.133 -5.148 1 92.88 20 ARG B C 1
ATOM 1097 O O . ARG B 1 20 ? 3.674 -9.961 -6.324 1 92.88 20 ARG B O 1
ATOM 1104 N N . LEU B 1 21 ? 4.816 -11.016 -4.723 1 93.12 21 LEU B N 1
ATOM 1105 C CA . LEU B 1 21 ? 5.434 -11.93 -5.68 1 93.12 21 LEU B CA 1
ATOM 1106 C C . LEU B 1 21 ? 4.383 -12.82 -6.332 1 93.12 21 LEU B C 1
ATOM 1108 O O . LEU B 1 21 ? 4.41 -13.039 -7.547 1 93.12 21 LEU B O 1
ATOM 1112 N N . ILE B 1 22 ? 3.504 -13.281 -5.535 1 95.88 22 ILE B N 1
ATOM 1113 C CA . ILE B 1 22 ? 2.412 -14.109 -6.051 1 95.88 22 ILE B CA 1
ATOM 1114 C C . ILE B 1 22 ? 1.634 -13.328 -7.105 1 95.88 22 ILE B C 1
ATOM 1116 O O . ILE B 1 22 ? 1.391 -13.836 -8.203 1 95.88 22 ILE B O 1
ATOM 1120 N N . LEU B 1 23 ? 1.327 -12.141 -6.785 1 94.94 23 LEU B N 1
ATOM 1121 C CA . LEU B 1 23 ? 0.553 -11.312 -7.695 1 94.94 23 LEU B CA 1
ATOM 1122 C C . LEU B 1 23 ? 1.334 -11.031 -8.977 1 94.94 23 LEU B C 1
ATOM 1124 O O . LEU B 1 23 ? 0.764 -11.039 -10.07 1 94.94 23 LEU B O 1
ATOM 1128 N N . TRP B 1 24 ? 2.578 -10.781 -8.805 1 93.31 24 TRP B N 1
ATOM 1129 C CA . TRP B 1 24 ? 3.416 -10.539 -9.977 1 93.31 24 TRP B CA 1
ATOM 1130 C C . TRP B 1 24 ? 3.43 -11.758 -10.898 1 93.31 24 TRP B C 1
ATOM 1132 O O . TRP B 1 24 ? 3.258 -11.633 -12.109 1 93.31 24 TRP B O 1
ATOM 1142 N N . PHE B 1 25 ? 3.639 -12.922 -10.328 1 94.75 25 PHE B N 1
ATOM 1143 C CA . PHE B 1 25 ? 3.652 -14.148 -11.117 1 94.75 25 PHE B CA 1
ATOM 1144 C C . PHE B 1 25 ? 2.334 -14.328 -11.859 1 94.75 25 PHE B C 1
ATOM 1146 O O . PHE B 1 25 ? 2.324 -14.711 -13.031 1 94.75 25 PHE B O 1
ATOM 1153 N N . LEU B 1 26 ? 1.272 -13.977 -11.211 1 94.94 26 LEU B N 1
ATOM 1154 C CA . LEU B 1 26 ? -0.054 -14.18 -11.789 1 94.94 26 LEU B CA 1
ATOM 1155 C C . LEU B 1 26 ? -0.333 -13.164 -12.883 1 94.94 26 LEU B C 1
ATOM 1157 O O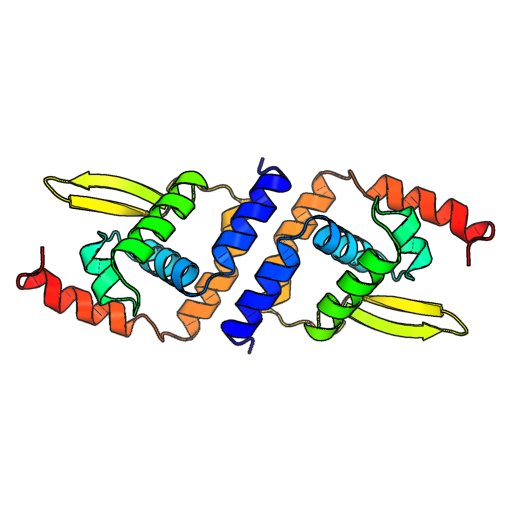 . LEU B 1 26 ? -1.267 -13.336 -13.672 1 94.94 26 LEU B O 1
ATOM 1161 N N . GLN B 1 27 ? 0.41 -12.086 -12.859 1 91.62 27 GLN B N 1
ATOM 1162 C CA . GLN B 1 27 ? 0.326 -11.156 -13.984 1 91.62 27 GLN B CA 1
ATOM 1163 C C . GLN B 1 27 ? 0.916 -11.773 -15.25 1 91.62 27 GLN B C 1
ATOM 1165 O O . GLN B 1 27 ? 0.552 -11.383 -16.359 1 91.62 27 GLN B O 1
ATOM 1170 N N . LYS B 1 28 ? 1.785 -12.664 -15.031 1 91.62 28 LYS B N 1
ATOM 1171 C CA . LYS B 1 28 ? 2.529 -13.227 -16.156 1 91.62 28 LYS B CA 1
ATOM 1172 C C . LYS B 1 28 ? 1.863 -14.5 -16.672 1 91.62 28 LYS B C 1
ATOM 1174 O O . LYS B 1 28 ? 1.855 -14.758 -17.875 1 91.62 28 LYS B O 1
ATOM 1179 N N . ARG B 1 29 ? 1.302 -15.266 -15.773 1 91.88 29 ARG B N 1
ATOM 1180 C CA . ARG B 1 29 ? 0.676 -16.531 -16.156 1 91.88 29 ARG B CA 1
ATOM 1181 C C . ARG B 1 29 ? -0.28 -17.016 -15.078 1 91.88 29 ARG B C 1
ATOM 1183 O O . ARG B 1 29 ? -0.214 -16.562 -13.938 1 91.88 29 ARG B O 1
ATOM 1190 N N . GLU B 1 30 ? -1.198 -17.891 -15.484 1 95.19 30 GLU B N 1
ATOM 1191 C CA . GLU B 1 30 ? -2.039 -18.578 -14.516 1 95.19 30 GLU B CA 1
ATOM 1192 C C . GLU B 1 30 ? -1.268 -19.703 -13.82 1 95.19 30 GLU B C 1
ATOM 1194 O O . GLU B 1 30 ? -0.474 -20.406 -14.445 1 95.19 30 GLU B O 1
ATOM 1199 N N . LEU B 1 31 ? -1.483 -19.859 -12.516 1 95.31 31 LEU B N 1
ATOM 1200 C CA . LEU B 1 31 ? -0.704 -20.812 -11.75 1 95.31 31 LEU B CA 1
ATOM 1201 C C . LEU B 1 31 ? -1.572 -21.516 -10.703 1 95.31 31 LEU B C 1
ATOM 1203 O O . LEU B 1 31 ? -2.541 -20.938 -10.211 1 95.31 31 LEU B O 1
ATOM 1207 N N . CYS B 1 32 ? -1.237 -22.734 -10.422 1 94.25 32 CYS B N 1
ATOM 1208 C CA . CYS B 1 32 ? -1.854 -23.422 -9.289 1 94.25 32 CYS B CA 1
ATOM 1209 C C . CYS B 1 32 ? -0.983 -23.312 -8.047 1 94.25 32 CYS B C 1
ATOM 1211 O O . CYS B 1 32 ? 0.154 -22.844 -8.117 1 94.25 32 CYS B O 1
ATOM 1213 N N . VAL B 1 33 ? -1.516 -23.75 -6.93 1 94.19 33 VAL B N 1
ATOM 1214 C CA . VAL B 1 33 ? -0.82 -23.641 -5.652 1 94.19 33 VAL B CA 1
ATOM 1215 C C . VAL B 1 33 ? 0.506 -24.391 -5.719 1 94.19 33 VAL B C 1
ATOM 1217 O O . VAL B 1 33 ? 1.533 -23.891 -5.25 1 94.19 33 VAL B O 1
ATOM 1220 N N . CYS B 1 34 ? 0.555 -25.531 -6.312 1 90.94 34 CYS B N 1
ATOM 1221 C CA . CYS B 1 34 ? 1.76 -26.344 -6.387 1 90.94 34 CYS B CA 1
ATOM 1222 C C . CYS B 1 34 ? 2.844 -25.656 -7.203 1 90.94 34 CYS B C 1
ATOM 1224 O O . CYS B 1 34 ? 4.031 -25.781 -6.898 1 90.94 34 CYS B O 1
ATOM 1226 N N . GLU B 1 35 ? 2.465 -25.016 -8.281 1 92.5 35 GLU B N 1
ATOM 1227 C CA . GLU B 1 35 ? 3.428 -24.266 -9.078 1 92.5 35 GLU B CA 1
ATOM 1228 C C . GLU B 1 35 ? 3.984 -23.078 -8.289 1 92.5 35 GLU B C 1
ATOM 1230 O O . GLU B 1 35 ? 5.184 -22.797 -8.352 1 92.5 35 GLU B O 1
ATOM 1235 N N . LEU B 1 36 ? 3.127 -22.391 -7.566 1 94.62 36 LEU B N 1
ATOM 1236 C CA . LEU B 1 36 ? 3.557 -21.266 -6.75 1 94.62 36 LEU B CA 1
ATOM 1237 C C . LEU B 1 36 ? 4.516 -21.719 -5.652 1 94.62 36 LEU B C 1
ATOM 1239 O O . LEU B 1 36 ? 5.445 -21 -5.297 1 94.62 36 LEU B O 1
ATOM 1243 N N . GLU B 1 37 ? 4.285 -22.891 -5.156 1 92.81 37 GLU B N 1
ATOM 1244 C CA . GLU B 1 37 ? 5.145 -23.438 -4.109 1 92.81 37 GLU B CA 1
ATOM 1245 C C . GLU B 1 37 ? 6.57 -23.641 -4.613 1 92.81 37 GLU B C 1
ATOM 1247 O O . GLU B 1 37 ? 7.523 -23.562 -3.84 1 92.81 37 GLU B O 1
ATOM 1252 N N . GLN B 1 38 ? 6.707 -23.922 -5.867 1 90.75 38 GLN B N 1
ATOM 1253 C CA . GLN B 1 38 ? 8.023 -24.094 -6.465 1 90.75 38 GLN B CA 1
ATOM 1254 C C . GLN B 1 38 ? 8.719 -22.75 -6.668 1 90.75 38 GLN B C 1
ATOM 1256 O O . GLN B 1 38 ? 9.945 -22.672 -6.699 1 90.75 38 GLN B O 1
ATOM 1261 N N . LEU B 1 39 ? 7.922 -21.766 -6.828 1 92.06 39 LEU B N 1
ATOM 1262 C CA . LEU B 1 39 ? 8.453 -20.469 -7.18 1 92.06 39 LEU B CA 1
ATOM 1263 C C . LEU B 1 39 ? 8.797 -19.656 -5.926 1 92.06 39 LEU B C 1
ATOM 1265 O O . LEU B 1 39 ? 9.633 -18.75 -5.973 1 92.06 39 LEU B O 1
ATOM 1269 N N . LEU B 1 40 ? 8.148 -19.922 -4.777 1 93.25 40 LEU B N 1
ATOM 1270 C CA . LEU B 1 40 ? 8.297 -19.125 -3.566 1 93.25 40 LEU B CA 1
ATOM 1271 C C . LEU B 1 40 ? 8.906 -19.953 -2.441 1 93.25 40 LEU B C 1
ATOM 1273 O O . LEU B 1 40 ? 8.688 -21.156 -2.363 1 93.25 40 LEU B O 1
ATOM 1277 N N . PRO B 1 41 ? 9.641 -19.312 -1.59 1 93.19 41 PRO B N 1
ATOM 1278 C CA . PRO B 1 41 ? 10.289 -20.016 -0.477 1 93.19 41 PRO B CA 1
ATOM 1279 C C . PRO B 1 41 ? 9.383 -20.141 0.747 1 93.19 41 PRO B C 1
ATOM 1281 O O . PRO B 1 41 ? 9.828 -19.922 1.875 1 93.19 41 PRO B O 1
ATOM 1284 N N . ILE B 1 42 ? 8.117 -20.281 0.642 1 95 42 ILE B N 1
ATOM 1285 C CA . ILE B 1 42 ? 7.156 -20.422 1.734 1 95 42 ILE B CA 1
ATOM 1286 C C . ILE B 1 42 ? 6.344 -21.703 1.548 1 95 42 ILE B C 1
ATOM 1288 O O . ILE B 1 42 ? 6.344 -22.281 0.466 1 95 42 ILE B O 1
ATOM 1292 N N . SER B 1 43 ? 5.609 -22.141 2.604 1 95.5 43 SER B N 1
ATOM 1293 C CA . SER B 1 43 ? 4.875 -23.406 2.609 1 95.5 43 SER B CA 1
ATOM 1294 C C . SER B 1 43 ? 3.568 -23.281 1.833 1 95.5 43 SER B C 1
ATOM 1296 O O . SER B 1 43 ? 3.076 -22.188 1.598 1 95.5 43 SER B O 1
ATOM 1298 N N . GLN B 1 44 ? 3.037 -24.453 1.468 1 94.75 44 GLN B N 1
ATOM 1299 C CA . GLN B 1 44 ? 1.774 -24.516 0.738 1 94.75 44 GLN B CA 1
ATOM 1300 C C . GLN B 1 44 ? 0.631 -23.938 1.564 1 94.75 44 GLN B C 1
ATOM 1302 O O . GLN B 1 44 ? -0.208 -23.203 1.041 1 94.75 44 GLN B O 1
ATOM 1307 N N . PRO B 1 45 ? 0.572 -24.25 2.826 1 96.56 45 PRO B N 1
ATOM 1308 C CA . PRO B 1 45 ? -0.506 -23.625 3.6 1 96.56 45 PRO B CA 1
ATOM 1309 C C . PRO B 1 45 ? -0.433 -22.109 3.6 1 96.56 45 PRO B C 1
ATOM 1311 O O . PRO B 1 45 ? -1.468 -21.438 3.553 1 96.56 45 PRO B O 1
ATOM 1314 N N . THR B 1 46 ? 0.758 -21.562 3.674 1 96.88 46 THR B N 1
ATOM 1315 C CA . THR B 1 46 ? 0.951 -20.109 3.65 1 96.88 46 THR B CA 1
ATOM 1316 C C . THR B 1 46 ? 0.512 -19.531 2.309 1 96.88 46 THR B C 1
ATOM 1318 O O . THR B 1 46 ? -0.176 -18.516 2.266 1 96.88 46 THR B O 1
ATOM 1321 N N . ILE B 1 47 ? 0.927 -20.203 1.289 1 97.25 47 ILE B N 1
ATOM 1322 C CA . ILE B 1 47 ? 0.541 -19.781 -0.052 1 97.25 47 ILE B CA 1
ATOM 1323 C C . ILE B 1 47 ? -0.98 -19.797 -0.18 1 97.25 47 ILE B C 1
ATOM 1325 O O . ILE B 1 47 ? -1.576 -18.844 -0.694 1 97.25 47 ILE B O 1
ATOM 1329 N N . SER B 1 48 ? -1.582 -20.828 0.312 1 96.19 48 SER B N 1
ATOM 1330 C CA . SER B 1 48 ? -3.035 -20.969 0.253 1 96.19 48 SER B CA 1
ATOM 1331 C C . SER B 1 48 ? -3.721 -19.828 1.017 1 96.19 48 SER B C 1
ATOM 1333 O O . SER B 1 48 ? -4.703 -19.266 0.54 1 96.19 48 SER B O 1
ATOM 1335 N N . ASN B 1 49 ? -3.195 -19.594 2.141 1 96.88 49 ASN B N 1
ATOM 1336 C CA . ASN B 1 49 ? -3.723 -18.484 2.939 1 96.88 49 ASN B CA 1
ATOM 1337 C C . ASN B 1 49 ? -3.613 -17.156 2.201 1 96.88 49 ASN B C 1
ATOM 1339 O O . ASN B 1 49 ? -4.562 -16.375 2.178 1 96.88 49 ASN B O 1
ATOM 1343 N N . HIS B 1 50 ? -2.488 -16.891 1.59 1 97.31 50 HIS B N 1
ATOM 1344 C CA . HIS B 1 50 ? -2.285 -15.664 0.827 1 97.31 50 HIS B CA 1
ATOM 1345 C C . HIS B 1 50 ? -3.262 -15.57 -0.339 1 97.31 50 HIS B C 1
ATOM 1347 O O . HIS B 1 50 ? -3.867 -14.516 -0.566 1 97.31 50 HIS B O 1
ATOM 1353 N N . LEU B 1 51 ? -3.404 -16.656 -1.022 1 97.25 51 LEU B N 1
ATOM 1354 C CA . LEU B 1 51 ? -4.293 -16.688 -2.178 1 97.25 51 LEU B CA 1
ATOM 1355 C C . LEU B 1 51 ? -5.742 -16.453 -1.759 1 97.25 51 LEU B C 1
ATOM 1357 O O . LEU B 1 51 ? -6.484 -15.75 -2.451 1 97.25 51 LEU B O 1
ATOM 1361 N N . ARG B 1 52 ? -6.102 -17.047 -0.668 1 96.56 52 ARG B N 1
ATOM 1362 C CA . ARG B 1 52 ? -7.445 -16.812 -0.144 1 96.56 52 ARG B CA 1
ATOM 1363 C C . ARG B 1 52 ? -7.656 -15.344 0.178 1 96.56 52 ARG B C 1
ATOM 1365 O O . ARG B 1 52 ? -8.672 -14.758 -0.203 1 96.56 52 ARG B O 1
ATOM 1372 N N . MET B 1 53 ? -6.77 -14.75 0.838 1 96.38 53 MET B N 1
ATOM 1373 C CA . MET B 1 53 ? -6.832 -13.336 1.189 1 96.38 53 MET B CA 1
ATOM 1374 C C . MET B 1 53 ? -6.914 -12.469 -0.062 1 96.38 53 MET B C 1
ATOM 1376 O O . MET B 1 53 ? -7.719 -11.539 -0.125 1 96.38 53 MET B O 1
ATOM 1380 N N . LEU B 1 54 ? -6.109 -12.727 -1.048 1 96.25 54 LEU B N 1
ATOM 1381 C CA . LEU B 1 54 ? -6.074 -11.969 -2.293 1 96.25 54 LEU B CA 1
ATOM 1382 C C . LEU B 1 54 ? -7.379 -12.125 -3.062 1 96.25 54 LEU B C 1
ATOM 1384 O O . LEU B 1 54 ? -7.875 -11.164 -3.656 1 96.25 54 LEU B O 1
ATOM 1388 N N . SER B 1 55 ? -7.898 -13.336 -2.967 1 95.44 55 SER B N 1
ATOM 1389 C CA . SER B 1 55 ? -9.18 -13.594 -3.605 1 95.44 55 SER B CA 1
ATOM 1390 C C . SER B 1 55 ? -10.305 -12.828 -2.92 1 95.44 55 SER B C 1
ATOM 1392 O O . SER B 1 55 ? -11.148 -12.219 -3.586 1 95.44 55 SER B O 1
ATOM 1394 N N . ASP B 1 56 ? -10.312 -12.797 -1.642 1 94.81 56 ASP B N 1
ATOM 1395 C CA . ASP B 1 56 ? -11.32 -12.094 -0.855 1 94.81 56 ASP B CA 1
ATOM 1396 C C . ASP B 1 56 ? -11.305 -10.602 -1.153 1 94.81 56 ASP B C 1
ATOM 1398 O O . ASP B 1 56 ? -12.336 -9.938 -1.087 1 94.81 56 ASP B O 1
ATOM 1402 N N . LEU B 1 57 ? -10.172 -10.117 -1.536 1 93.88 57 LEU B N 1
ATOM 1403 C CA . LEU B 1 57 ? -10.008 -8.695 -1.826 1 93.88 57 LEU B CA 1
ATOM 1404 C C . LEU B 1 57 ? -10.234 -8.414 -3.309 1 93.88 57 LEU B C 1
ATOM 1406 O O . LEU B 1 57 ? -10.008 -7.297 -3.773 1 93.88 57 LEU B O 1
ATOM 1410 N N . ASP B 1 58 ? -10.562 -9.391 -4.047 1 93.56 58 ASP B N 1
ATOM 1411 C CA . ASP B 1 58 ? -10.852 -9.289 -5.473 1 93.56 58 ASP B CA 1
ATOM 1412 C C . ASP B 1 58 ? -9.602 -8.898 -6.258 1 93.56 58 ASP B C 1
ATOM 1414 O O . ASP B 1 58 ? -9.664 -8.07 -7.168 1 93.56 58 ASP B O 1
ATOM 1418 N N . LEU B 1 59 ? -8.5 -9.5 -5.902 1 94.62 59 LEU B N 1
ATOM 1419 C CA . LEU B 1 59 ? -7.246 -9.203 -6.582 1 94.62 59 LEU B CA 1
ATOM 1420 C C . LEU B 1 59 ? -6.828 -10.367 -7.477 1 94.62 59 LEU B C 1
ATOM 1422 O O . LEU B 1 59 ? -5.996 -10.195 -8.367 1 94.62 59 LEU B O 1
ATOM 1426 N N . VAL B 1 60 ? -7.402 -11.523 -7.168 1 96.19 60 VAL B N 1
ATOM 1427 C CA . VAL B 1 60 ? -7.082 -12.727 -7.922 1 96.19 60 VAL B CA 1
ATOM 1428 C C . VAL B 1 60 ? -8.359 -13.492 -8.25 1 96.19 60 VAL B C 1
ATOM 1430 O O . VAL B 1 60 ? -9.297 -13.523 -7.441 1 96.19 60 VAL B O 1
ATOM 1433 N N . ASP B 1 61 ? -8.422 -13.992 -9.398 1 96.56 61 ASP B N 1
ATOM 1434 C CA . ASP B 1 61 ? -9.477 -14.914 -9.789 1 96.56 61 ASP B CA 1
ATOM 1435 C C . ASP B 1 61 ? -8.984 -16.359 -9.773 1 96.56 61 ASP B C 1
ATOM 1437 O O . ASP B 1 61 ? -7.777 -16.609 -9.836 1 96.56 61 ASP B O 1
ATOM 1441 N N . SER B 1 62 ? -9.898 -17.203 -9.562 1 96.44 62 SER B N 1
ATOM 1442 C CA . SER B 1 62 ? -9.531 -18.625 -9.609 1 96.44 62 SER B CA 1
ATOM 1443 C C . SER B 1 62 ? -10.648 -19.453 -10.227 1 96.44 62 SER B C 1
ATOM 1445 O O . SER B 1 62 ? -11.805 -19.047 -10.242 1 96.44 62 SER B O 1
ATOM 1447 N N . TYR B 1 63 ? -10.289 -20.516 -10.867 1 95.75 63 TYR B N 1
ATOM 1448 C CA . TYR B 1 63 ? -11.234 -21.5 -11.398 1 95.75 63 TYR B CA 1
ATOM 1449 C C . TYR B 1 63 ? -10.695 -22.906 -11.242 1 95.75 63 TYR B C 1
ATOM 1451 O O . TYR B 1 63 ? -9.492 -23.109 -11.055 1 95.75 63 TYR B O 1
ATOM 1459 N N . LYS B 1 64 ? -11.641 -23.812 -11.188 1 95.5 64 LYS B N 1
ATOM 1460 C CA . LYS B 1 64 ? -11.258 -25.219 -11.023 1 95.5 64 LYS B CA 1
ATOM 1461 C C . LYS B 1 64 ? -11.008 -25.875 -12.375 1 95.5 64 LYS B C 1
ATOM 1463 O O . LYS B 1 64 ? -11.773 -25.672 -13.32 1 95.5 64 LYS B O 1
ATOM 1468 N N . GLU B 1 65 ? -9.906 -26.531 -12.453 1 92 65 GLU B N 1
ATOM 1469 C CA . GLU B 1 65 ? -9.578 -27.391 -13.594 1 92 65 GLU B CA 1
ATOM 1470 C C . GLU B 1 65 ? -9.188 -28.797 -13.141 1 92 65 GLU B C 1
ATOM 1472 O O . GLU B 1 65 ? -8.039 -29.031 -12.766 1 92 65 GLU B O 1
ATOM 1477 N N . GLY B 1 66 ? -10.188 -29.734 -13.281 1 92.31 66 GLY B N 1
ATOM 1478 C CA . GLY B 1 66 ? -9.938 -31.062 -12.719 1 92.31 66 GLY B CA 1
ATOM 1479 C C . GLY B 1 66 ? -9.711 -31.031 -11.219 1 92.31 66 GLY B C 1
ATOM 1480 O O . GLY B 1 66 ? -10.555 -30.547 -10.469 1 92.31 66 GLY B O 1
ATOM 1481 N N . ARG B 1 67 ? -8.562 -31.547 -10.781 1 89.62 67 ARG B N 1
ATOM 1482 C CA . ARG B 1 67 ? -8.234 -31.625 -9.367 1 89.62 67 ARG B CA 1
ATOM 1483 C C . ARG B 1 67 ? -7.5 -30.359 -8.906 1 89.62 67 ARG B C 1
ATOM 1485 O O . ARG B 1 67 ? -7.184 -30.219 -7.727 1 89.62 67 ARG B O 1
ATOM 1492 N N . TRP B 1 68 ? -7.34 -29.516 -9.805 1 90.88 68 TRP B N 1
ATOM 1493 C CA . TRP B 1 68 ? -6.504 -28.359 -9.484 1 90.88 68 TRP B CA 1
ATOM 1494 C C . TRP B 1 68 ? -7.328 -27.078 -9.469 1 90.88 68 TRP B C 1
ATOM 1496 O O . TRP B 1 68 ? -8.32 -26.953 -10.188 1 90.88 68 TRP B O 1
ATOM 1506 N N . VAL B 1 69 ? -6.887 -26.219 -8.594 1 94.88 69 VAL B N 1
ATOM 1507 C CA . VAL B 1 69 ? -7.398 -24.844 -8.633 1 94.88 69 VAL B CA 1
ATOM 1508 C C . VAL B 1 69 ? -6.383 -23.938 -9.32 1 94.88 69 VAL B C 1
ATOM 1510 O O . VAL B 1 69 ? -5.227 -23.844 -8.891 1 94.88 69 VAL B O 1
ATOM 1513 N N . ILE B 1 70 ? -6.863 -23.281 -10.414 1 96.31 70 ILE B N 1
ATOM 1514 C CA . ILE B 1 70 ? -5.984 -22.406 -11.195 1 96.31 70 ILE B CA 1
ATOM 1515 C C . ILE B 1 70 ? -6.262 -20.953 -10.852 1 96.31 70 ILE B C 1
ATOM 1517 O O . ILE B 1 70 ? -7.41 -20.5 -10.875 1 96.31 70 ILE B O 1
ATOM 1521 N N . TYR B 1 71 ? -5.156 -20.25 -10.531 1 97.12 71 TYR B N 1
ATOM 1522 C CA . TYR B 1 71 ? -5.262 -18.844 -10.172 1 97.12 71 TYR B CA 1
ATOM 1523 C C . TYR B 1 71 ? -4.754 -17.953 -11.289 1 97.12 71 TYR B C 1
ATOM 1525 O O . TYR B 1 71 ? -3.811 -18.312 -12 1 97.12 71 TYR B O 1
ATOM 1533 N N . GLN B 1 72 ? -5.43 -16.812 -11.406 1 96.12 72 GLN B N 1
ATOM 1534 C CA . GLN B 1 72 ? -5.062 -15.836 -12.422 1 96.12 72 GLN B CA 1
ATOM 1535 C C . GLN B 1 72 ? -5.328 -14.414 -11.938 1 96.12 72 GLN B C 1
ATOM 1537 O O . GLN B 1 72 ? -5.992 -14.211 -10.922 1 96.12 72 GLN B O 1
ATOM 1542 N N . LYS B 1 73 ? -4.746 -13.453 -12.719 1 93.25 73 LYS B N 1
ATOM 1543 C CA . LYS B 1 73 ? -5.004 -12.055 -12.391 1 93.25 73 LYS B CA 1
ATOM 1544 C C . LYS B 1 73 ? -6.488 -11.719 -12.531 1 93.25 73 LYS B C 1
ATOM 1546 O O . LYS B 1 73 ? -7.184 -12.289 -13.375 1 93.25 73 LYS B O 1
ATOM 1551 N N . LYS B 1 74 ? -6.859 -10.766 -11.758 1 92.94 74 LYS B N 1
ATOM 1552 C CA . LYS B 1 74 ? -8.25 -10.344 -11.828 1 92.94 74 LYS B CA 1
ATOM 1553 C C . LYS B 1 74 ? -8.547 -9.656 -13.164 1 92.94 74 LYS B C 1
ATOM 1555 O O . LYS B 1 74 ? -7.848 -8.727 -13.555 1 92.94 74 LYS B O 1
ATOM 1560 N N . CYS B 1 75 ? -9.555 -10.078 -13.898 1 86 75 CYS B N 1
ATOM 1561 C CA . CYS B 1 75 ? -9.906 -9.578 -15.219 1 86 75 CYS B CA 1
ATOM 1562 C C . CYS B 1 75 ? -10.453 -8.156 -15.133 1 86 75 CYS B C 1
ATOM 1564 O O . CYS B 1 75 ? -10.078 -7.297 -15.938 1 86 75 CYS B O 1
ATOM 1566 N N . ASN B 1 76 ? -11.336 -7.812 -14.273 1 88.12 76 ASN B N 1
ATOM 1567 C CA . ASN B 1 76 ? -11.953 -6.496 -14.125 1 88.12 76 ASN B CA 1
ATOM 1568 C C . ASN B 1 76 ? -11.539 -5.824 -12.82 1 88.12 76 ASN B C 1
ATOM 1570 O O . ASN B 1 76 ? -12.391 -5.504 -11.992 1 88.12 76 ASN B O 1
ATOM 1574 N N . GLN B 1 77 ? -10.281 -5.582 -12.859 1 87.88 77 GLN B N 1
ATOM 1575 C CA . GLN B 1 77 ? -9.773 -4.973 -11.633 1 87.88 77 GLN B CA 1
ATOM 1576 C C . GLN B 1 77 ? -10.094 -3.482 -11.586 1 87.88 77 GLN B C 1
ATOM 1578 O O . GLN B 1 77 ? -10.117 -2.814 -12.625 1 87.88 77 GLN B O 1
ATOM 1583 N N . ASP B 1 78 ? -10.297 -3.01 -10.414 1 89.75 78 ASP B N 1
ATOM 1584 C CA . ASP B 1 78 ? -10.547 -1.587 -10.211 1 89.75 78 ASP B CA 1
ATOM 1585 C C . ASP B 1 78 ? -9.391 -0.745 -10.75 1 89.75 78 ASP B C 1
ATOM 1587 O O . ASP B 1 78 ? -8.227 -1.073 -10.539 1 89.75 78 ASP B O 1
ATOM 1591 N N . ALA B 1 79 ? -9.727 0.327 -11.406 1 89.38 79 ALA B N 1
ATOM 1592 C CA . ALA B 1 79 ? -8.727 1.163 -12.062 1 89.38 79 ALA B CA 1
ATOM 1593 C C . ALA B 1 79 ? -7.727 1.718 -11.062 1 89.38 79 ALA B C 1
ATOM 1595 O O . ALA B 1 79 ? -6.535 1.833 -11.359 1 89.38 79 ALA B O 1
ATOM 1596 N N . LEU B 1 80 ? -8.219 2.074 -9.945 1 90.12 80 LEU B N 1
ATOM 1597 C CA . LEU B 1 80 ? -7.332 2.619 -8.922 1 90.12 80 LEU B CA 1
ATOM 1598 C C . LEU B 1 80 ? -6.312 1.577 -8.477 1 90.12 80 LEU B C 1
ATOM 1600 O O . LEU B 1 80 ? -5.129 1.886 -8.32 1 90.12 80 LEU B O 1
ATOM 1604 N N . VAL B 1 81 ? -6.758 0.404 -8.312 1 90.62 81 VAL B N 1
ATOM 1605 C CA . VAL B 1 81 ? -5.879 -0.681 -7.887 1 90.62 81 VAL B CA 1
ATOM 1606 C C . VAL B 1 81 ? -4.816 -0.933 -8.953 1 90.62 81 VAL B C 1
ATOM 1608 O O . VAL B 1 81 ? -3.631 -1.068 -8.641 1 90.62 81 VAL B O 1
ATOM 1611 N N . ILE B 1 82 ? -5.234 -0.92 -10.148 1 90.31 82 ILE B N 1
ATOM 1612 C CA . ILE B 1 82 ? -4.32 -1.113 -11.273 1 90.31 82 ILE B CA 1
ATOM 1613 C C . ILE B 1 82 ? -3.256 -0.02 -11.266 1 90.31 82 ILE B C 1
ATOM 1615 O O . ILE B 1 82 ? -2.062 -0.305 -11.398 1 90.31 82 ILE B O 1
ATOM 1619 N N . ASN B 1 83 ? -3.705 1.149 -11.07 1 91.69 83 ASN B N 1
ATOM 1620 C CA . ASN B 1 83 ? -2.803 2.295 -11.141 1 91.69 83 ASN B CA 1
ATOM 1621 C C . ASN B 1 83 ? -1.803 2.295 -9.992 1 91.69 83 ASN B C 1
ATOM 1623 O O . ASN B 1 83 ? -0.683 2.787 -10.133 1 91.69 83 ASN B O 1
ATOM 1627 N N . ILE B 1 84 ? -2.176 1.73 -8.945 1 90.62 84 ILE B N 1
ATOM 1628 C CA . ILE B 1 84 ? -1.3 1.648 -7.781 1 90.62 84 ILE B CA 1
ATOM 1629 C C . ILE B 1 84 ? -0.276 0.534 -7.984 1 90.62 84 ILE B C 1
ATOM 1631 O O . ILE B 1 84 ? 0.903 0.7 -7.664 1 90.62 84 ILE B O 1
ATOM 1635 N N . LEU B 1 85 ? -0.692 -0.513 -8.586 1 88.44 85 LEU B N 1
ATOM 1636 C CA . LEU B 1 85 ? 0.138 -1.71 -8.672 1 88.44 85 LEU B CA 1
ATOM 1637 C C . LEU B 1 85 ? 1.046 -1.655 -9.898 1 88.44 85 LEU B C 1
ATOM 1639 O O . LEU B 1 85 ? 2.129 -2.244 -9.898 1 88.44 85 LEU B O 1
ATOM 1643 N N . LYS B 1 86 ? 0.629 -0.976 -10.867 1 91.44 86 LYS B N 1
ATOM 1644 C CA . LYS B 1 86 ? 1.346 -0.948 -12.141 1 91.44 86 LYS B CA 1
ATOM 1645 C C . LYS B 1 86 ? 2.791 -0.498 -11.945 1 91.44 86 LYS B C 1
ATOM 1647 O O . LYS B 1 86 ? 3.719 -1.145 -12.438 1 91.44 86 LYS B O 1
ATOM 1652 N N . PRO B 1 87 ? 3.008 0.574 -11.266 1 91.94 87 PRO B N 1
ATOM 1653 C CA . PRO B 1 87 ? 4.398 0.988 -11.07 1 91.94 87 PRO B CA 1
ATOM 1654 C C . PRO B 1 87 ? 5.223 -0.051 -10.32 1 91.94 87 PRO B C 1
ATOM 1656 O O . PRO B 1 87 ? 6.43 -0.179 -10.555 1 91.94 87 PRO B O 1
ATOM 1659 N N . ILE B 1 88 ? 4.66 -0.77 -9.484 1 89.56 88 ILE B N 1
ATOM 1660 C CA . ILE B 1 88 ? 5.355 -1.785 -8.695 1 89.56 88 ILE B CA 1
ATOM 1661 C C . ILE B 1 88 ? 5.766 -2.943 -9.602 1 89.56 88 ILE B C 1
ATOM 1663 O O . ILE B 1 88 ? 6.926 -3.369 -9.594 1 89.56 88 ILE B O 1
ATOM 1667 N N . TYR B 1 89 ? 4.785 -3.346 -10.398 1 89.06 89 TYR B N 1
ATOM 1668 C CA . TYR B 1 89 ? 5.074 -4.43 -11.328 1 89.06 89 TYR B CA 1
ATOM 1669 C C . TYR B 1 89 ? 6.172 -4.027 -12.312 1 89.06 89 TYR B C 1
ATOM 1671 O O . TYR B 1 89 ? 7.039 -4.836 -12.641 1 89.06 89 TYR B O 1
ATOM 1679 N N . CYS B 1 90 ? 6.043 -2.814 -12.734 1 90.06 90 CYS B N 1
ATOM 1680 C CA . CYS B 1 90 ? 7.039 -2.318 -13.672 1 90.06 90 CYS B CA 1
ATOM 1681 C C . CYS B 1 90 ? 8.43 -2.324 -13.055 1 90.06 90 CYS B C 1
ATOM 1683 O O . CYS B 1 90 ? 9.406 -2.686 -13.711 1 90.06 90 CYS B O 1
ATOM 1685 N N . ALA B 1 91 ? 8.516 -1.905 -11.883 1 86.88 91 ALA B N 1
ATOM 1686 C CA . ALA B 1 91 ? 9.797 -1.909 -11.18 1 86.88 91 ALA B CA 1
ATOM 1687 C C . ALA B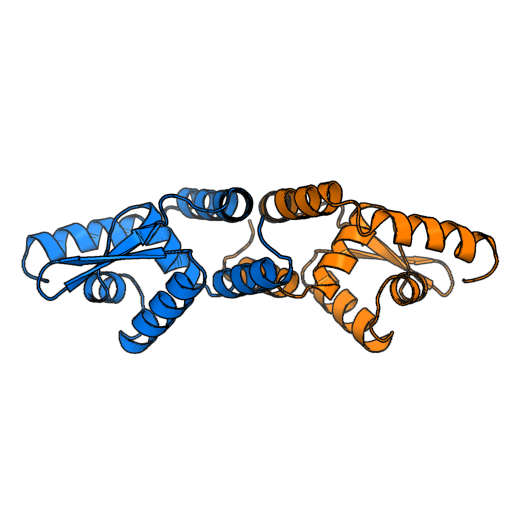 1 91 ? 10.336 -3.328 -11.031 1 86.88 91 ALA B C 1
ATOM 1689 O O . ALA B 1 91 ? 11.539 -3.555 -11.18 1 86.88 91 ALA B O 1
ATOM 1690 N N . MET B 1 92 ? 9.461 -4.23 -10.734 1 85.56 92 MET B N 1
ATOM 1691 C CA . MET B 1 92 ? 9.859 -5.629 -10.594 1 85.56 92 MET B CA 1
ATOM 1692 C C . MET B 1 92 ? 10.336 -6.195 -11.93 1 85.56 92 MET B C 1
ATOM 1694 O O . MET B 1 92 ? 11.266 -7 -11.969 1 85.56 92 MET B O 1
ATOM 1698 N N . ASP B 1 93 ? 9.672 -5.801 -12.969 1 86.88 93 ASP B N 1
ATOM 1699 C CA . ASP B 1 93 ? 10.047 -6.246 -14.312 1 86.88 93 ASP B CA 1
ATOM 1700 C C . ASP B 1 93 ? 11.453 -5.77 -14.672 1 86.88 93 ASP B C 1
ATOM 1702 O O . ASP B 1 93 ? 12.211 -6.496 -15.312 1 86.88 93 ASP B O 1
ATOM 1706 N N . LEU B 1 94 ? 11.68 -4.648 -14.242 1 82.5 94 LEU B N 1
ATOM 1707 C CA . LEU B 1 94 ? 12.953 -4.027 -14.602 1 82.5 94 LEU B CA 1
ATOM 1708 C C . LEU B 1 94 ? 14.117 -4.754 -13.938 1 82.5 94 LEU B C 1
ATOM 1710 O O . LEU B 1 94 ? 15.211 -4.812 -14.492 1 82.5 94 LEU B O 1
ATOM 1714 N N . THR B 1 95 ? 13.867 -5.234 -12.781 1 80.31 95 THR B N 1
ATOM 1715 C CA . THR B 1 95 ? 14.938 -5.965 -12.109 1 80.31 95 THR B CA 1
ATOM 1716 C C . THR B 1 95 ? 15.125 -7.344 -12.742 1 80.31 95 THR B C 1
ATOM 1718 O O . THR B 1 95 ? 16.25 -7.863 -12.781 1 80.31 95 THR B O 1
ATOM 1721 N N . GLY B 1 96 ? 14.148 -7.992 -13.305 1 80.81 96 GLY B N 1
ATOM 1722 C CA . GLY B 1 96 ? 14.188 -9.273 -13.984 1 80.81 96 GLY B CA 1
ATOM 1723 C C . GLY B 1 96 ? 14.531 -10.43 -13.055 1 80.81 96 GLY B C 1
ATOM 1724 O O . GLY B 1 96 ? 14.867 -11.523 -13.516 1 80.81 96 GLY B O 1
ATOM 1725 N N . GLN B 1 97 ? 14.539 -10.148 -11.836 1 80.19 97 GLN B N 1
ATOM 1726 C CA . GLN B 1 97 ? 15 -11.109 -10.836 1 80.19 97 GLN B CA 1
ATOM 1727 C C . GLN B 1 97 ? 14.109 -12.344 -10.812 1 80.19 97 GLN B C 1
ATOM 1729 O O . GLN B 1 97 ? 14.594 -13.461 -10.578 1 80.19 97 GLN B O 1
ATOM 1734 N N . TYR B 1 98 ? 12.883 -12.258 -11.25 1 84.5 98 TYR B N 1
ATOM 1735 C CA . TYR B 1 98 ? 11.93 -13.352 -11.031 1 84.5 98 TYR B CA 1
ATOM 1736 C C . TYR B 1 98 ? 11.57 -14.031 -12.352 1 84.5 98 TYR B C 1
ATOM 1738 O O . TYR B 1 98 ? 10.906 -15.07 -12.359 1 84.5 98 TYR B O 1
ATOM 1746 N N . GLU B 1 99 ? 12.055 -13.484 -13.414 1 86.31 99 GLU B N 1
ATOM 1747 C CA . GLU B 1 99 ? 11.742 -14.031 -14.727 1 86.31 99 GLU B CA 1
ATOM 1748 C C . GLU B 1 99 ? 12.383 -15.406 -14.922 1 86.31 99 GLU B C 1
ATOM 1750 O O . GLU B 1 99 ? 11.789 -16.297 -15.531 1 86.31 99 GLU B O 1
ATOM 1755 N N . SER B 1 100 ? 13.555 -15.453 -14.344 1 85.25 100 SER B N 1
ATOM 1756 C CA . SER B 1 100 ? 14.273 -16.719 -14.461 1 85.25 100 SER B CA 1
ATOM 1757 C C . SER B 1 100 ? 13.547 -17.844 -13.734 1 85.25 100 SER B C 1
ATOM 1759 O O . SER B 1 100 ? 13.508 -18.969 -14.219 1 85.25 100 SER B O 1
ATOM 1761 N N . GLN B 1 101 ? 12.922 -17.516 -12.578 1 84.19 101 GLN B N 1
ATOM 1762 C CA . GLN B 1 101 ? 12.164 -18.5 -11.82 1 84.19 101 GLN B CA 1
ATOM 1763 C C . GLN B 1 101 ? 10.961 -19 -12.617 1 84.19 101 GLN B C 1
ATOM 1765 O O . GLN B 1 101 ? 10.633 -20.188 -12.57 1 84.19 101 GLN B O 1
ATOM 1770 N N . LEU B 1 102 ? 10.383 -18.109 -13.344 1 85.5 102 LEU B N 1
ATOM 1771 C CA . LEU B 1 102 ? 9.242 -18.5 -14.172 1 85.5 102 LEU B CA 1
ATOM 1772 C C . LEU B 1 102 ? 9.664 -19.469 -15.273 1 85.5 102 LEU B C 1
ATOM 1774 O O . LEU B 1 102 ? 8.93 -20.406 -15.594 1 85.5 102 LEU B O 1
ATOM 1778 N N . GLU B 1 103 ? 10.766 -19.188 -15.82 1 83.06 103 GLU B N 1
ATOM 1779 C CA . GLU B 1 103 ? 11.289 -20.031 -16.891 1 83.06 103 GLU B CA 1
ATOM 1780 C C . GLU B 1 103 ? 11.609 -21.438 -16.391 1 83.06 103 GLU B C 1
ATOM 1782 O O . GLU B 1 103 ? 11.398 -22.406 -17.109 1 83.06 103 GLU B O 1
ATOM 1787 N N . LYS B 1 104 ? 12.078 -21.562 -15.219 1 78.94 104 LYS B N 1
ATOM 1788 C CA . LYS B 1 104 ? 12.406 -22.859 -14.633 1 78.94 104 LYS B CA 1
ATOM 1789 C C . LYS B 1 104 ? 11.141 -23.672 -14.359 1 78.94 104 LYS B C 1
ATOM 1791 O O . LYS B 1 104 ? 11.141 -24.891 -14.516 1 78.94 104 LYS B O 1
ATOM 1796 N N . LEU B 1 105 ? 10.18 -23.016 -13.945 1 80.12 105 LEU B N 1
ATOM 1797 C CA . LEU B 1 105 ? 8.906 -23.688 -13.703 1 80.12 105 LEU B CA 1
ATOM 1798 C C . LEU B 1 105 ? 8.375 -24.312 -14.992 1 80.12 105 LEU B C 1
ATOM 1800 O O . LEU B 1 105 ? 7.82 -25.406 -14.969 1 80.12 105 LEU B O 1
ATOM 1804 N N . LYS B 1 106 ? 8.508 -23.656 -16.094 1 72.69 106 LYS B N 1
ATOM 1805 C CA . LYS B 1 106 ? 8.062 -24.141 -17.391 1 72.69 106 LYS B CA 1
ATOM 1806 C C . LYS B 1 106 ? 8.719 -25.469 -17.734 1 72.69 106 LYS B C 1
ATOM 1808 O O . LYS B 1 106 ? 8.078 -26.375 -18.281 1 72.69 106 LYS B O 1
ATOM 1813 N N . ILE B 1 107 ? 9.852 -25.562 -17.359 1 67.88 107 ILE B N 1
ATOM 1814 C CA . ILE B 1 107 ? 10.633 -26.766 -17.656 1 67.88 107 ILE B CA 1
ATOM 1815 C C . ILE B 1 107 ? 10.164 -27.922 -16.766 1 67.88 107 ILE B C 1
ATOM 1817 O O . IL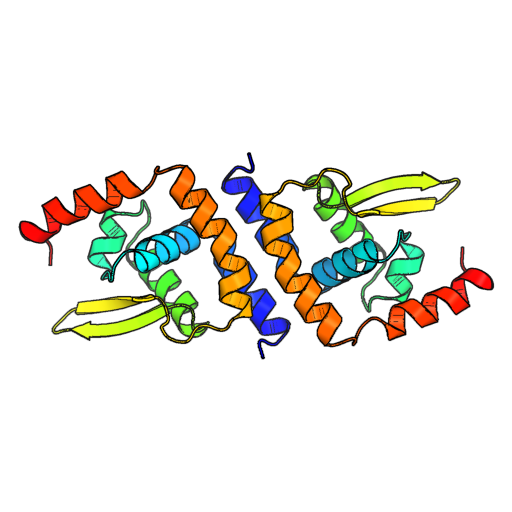E B 1 107 ? 10.016 -29.047 -17.234 1 67.88 107 ILE B O 1
ATOM 1821 N N . ILE B 1 108 ? 9.828 -27.609 -15.57 1 63.06 108 ILE B N 1
ATOM 1822 C CA . ILE B 1 108 ? 9.422 -28.641 -14.617 1 63.06 108 ILE B CA 1
ATOM 1823 C C . ILE B 1 108 ? 8.016 -29.125 -14.961 1 63.06 108 ILE B C 1
ATOM 1825 O O . ILE B 1 108 ? 7.754 -30.328 -14.93 1 63.06 108 ILE B O 1
ATOM 1829 N N . PHE B 1 109 ? 7.062 -28.203 -15.078 1 62.47 109 PHE B N 1
ATOM 1830 C CA . PHE B 1 109 ? 5.688 -28.609 -15.359 1 62.47 109 PHE B CA 1
ATOM 1831 C C . PHE B 1 109 ? 5.602 -29.375 -16.672 1 62.47 109 PHE B C 1
ATOM 1833 O O . PHE B 1 109 ? 4.73 -30.234 -16.844 1 62.47 109 PHE B O 1
ATOM 1840 N N . LYS B 1 110 ? 6.305 -29.031 -17.703 1 59.94 110 LYS B N 1
ATOM 1841 C CA . LYS B 1 110 ? 6.352 -29.891 -18.891 1 59.94 110 LYS B CA 1
ATOM 1842 C C . LYS B 1 110 ? 6.703 -31.312 -18.516 1 59.94 110 LYS B C 1
ATOM 1844 O O . LYS B 1 110 ? 6.195 -32.281 -19.109 1 59.94 110 LYS B O 1
ATOM 1849 N N . ASP B 1 111 ? 7.422 -31.5 -17.469 1 56.09 111 ASP B N 1
ATOM 1850 C CA . ASP B 1 111 ? 7.926 -32.844 -17.156 1 56.09 111 ASP B CA 1
ATOM 1851 C C . ASP B 1 111 ? 7.043 -33.531 -16.125 1 56.09 111 ASP B C 1
ATOM 1853 O O . ASP B 1 111 ? 7.082 -34.75 -15.992 1 56.09 111 ASP B O 1
ATOM 1857 N N . ASN B 1 112 ? 6.223 -33.125 -15.297 1 60.22 112 ASN B N 1
ATOM 1858 C CA . ASN B 1 112 ? 5.434 -34.062 -14.484 1 60.22 112 ASN B CA 1
ATOM 1859 C C . ASN B 1 112 ? 4.812 -33.344 -13.281 1 60.22 112 ASN B C 1
ATOM 1861 O O . ASN B 1 112 ? 4.293 -34 -12.375 1 60.22 112 ASN B O 1
ATOM 1865 N N . LEU B 1 113 ? 4.93 -32.156 -13.211 1 54.56 113 LEU B N 1
ATOM 1866 C CA . LEU B 1 113 ? 4.605 -31.734 -11.852 1 54.56 113 LEU B CA 1
ATOM 1867 C C . LEU B 1 113 ? 3.129 -31.969 -11.547 1 54.56 113 LEU B C 1
ATOM 1869 O O . LEU B 1 113 ? 2.768 -32.312 -10.422 1 54.56 113 LEU B O 1
ATOM 1873 N N . CYS B 1 114 ? 2.205 -31.375 -12.312 1 49.06 114 CYS B N 1
ATOM 1874 C CA . CYS B 1 114 ? 0.816 -31.516 -11.891 1 49.06 114 CYS B CA 1
ATOM 1875 C C . CYS B 1 114 ? 0.198 -32.781 -12.477 1 49.06 114 CYS B C 1
ATOM 1877 O O . CYS B 1 114 ? 0.562 -33.188 -13.578 1 49.06 114 CYS B O 1
#

InterPro domains:
  IPR001845 HTH ArsR-type DNA-binding domain [PF01022] (16-62)
  IPR001845 HTH ArsR-type DNA-binding domain [PR00778] (11-26)
  IPR001845 HTH ArsR-type DNA-binding domain [PR00778] (30-41)
  IPR001845 HTH ArsR-type DNA-binding domain [PR00778] (43-58)
  IPR001845 HTH ArsR-type DNA-binding domain [PR00778] (58-73)
  IPR001845 HTH ArsR-type DNA-binding domain [PS50987] (1-96)
  IPR001845 HTH ArsR-type DNA-binding domain [SM00418] (9-85)
  IPR011991 ArsR-like helix-turn-helix domain [cd00090] (11-72)
  IPR036388 Winged helix-like DNA-binding domain superfamily [G3DSA:1.10.10.10] (2-86)
  IPR036390 Winged helix DNA-binding domain superfamily [SSF46785] (5-91)
  IPR051081 HTH-type Metal-responsive Transcriptional Regulators [PTHR33154] (5-75)

Secondary structure (DSSP, 8-state):
---HHHHHHHHHHHTSHHHHHHHHHHHH--EEHHHHHHHSSS-HHHHHHHHHHHHHTTSEEEEEETTEEEEEE-TT--HHHHHHHHHHHHHHHHH-TTHHHHHHHHHHHHHT--/---HHHHHHHHHHHTSHHHHHHHHHHHH--EEHHHHHHHSSS-HHHHHHHHHHHHHTTSEEEEEETTEEEEEE-TT--HHHHHHHHHHHHHHHHH-TTHHHHHHHHHHHHHT--

pLDDT: mean 88.94, std 9.96, range [46.69, 97.38]

Radius of gyration: 20.82 Å; Cα contacts (8 Å, |Δi|>4): 240; chains: 2; bounding box: 32×68×40 Å

Foldseek 3Di:
DQDPVLVVLLVVLCVDPLLVVVLLVQAVHKDFLQLSVQQDVDDSVVSVVSVVSCVVSQQWDWDDDVPTIIIHGRPDDDPVSCVVCVVVSVVVVVVCPRVVSVVVSVVVVVPDDD/DQDPVLVVLLVVLCVDPLLVVVLLVQAVHKDFLQLSVQQDVDDSVVSVVSVVSCVVSQQKDWDDDVPTIIIHGRPDDDPVSCVVCVVVSVVVVVVCPRVVSVVVSVVVVVPDDD

Solvent-accessible surface area (backbone atoms only — not comparable to full-atom values): 12825 Å² total; per-residue (Å²): 132,86,48,70,67,55,48,22,52,51,31,43,51,55,22,36,68,66,51,38,48,52,53,52,50,23,69,74,39,72,43,34,66,71,57,48,40,73,68,42,100,60,54,62,70,56,51,49,51,47,50,51,54,36,36,76,68,58,55,35,38,72,47,76,56,89,95,39,55,38,31,30,51,39,86,84,53,55,66,67,56,49,49,36,45,47,56,54,51,50,55,50,58,71,66,45,75,59,55,61,53,54,55,52,48,54,58,46,51,76,66,64,66,122,132,85,47,72,67,57,47,22,52,48,31,43,52,54,24,36,68,67,51,38,48,51,53,52,51,25,68,75,40,71,43,34,68,71,58,47,41,73,69,41,98,57,55,62,69,56,51,51,52,50,50,50,53,36,35,75,69,58,54,36,38,71,47,79,55,91,95,39,57,40,32,29,51,40,87,84,54,55,65,67,59,48,48,36,45,46,55,53,52,50,54,52,58,70,66,47,76,61,57,59,54,54,55,52,48,55,59,46,52,75,67,60,68,121

Nearest PDB structures (foldseek):
  4ooi-assembly1_A  TM=8.056E-01  e=5.395E-06  Vibrio cholerae O1 biovar El Tor str. N16961
  4k2e-assembly1_B  TM=8.198E-01  e=1.507E-05  Vibrio cholerae O1 biovar El Tor str. N16961
  6o8m-assembly1_A  TM=8.527E-01  e=3.256E-05  Rhodobacter capsulatus
  7p6f-assembly2_CCC-2  TM=8.069E-01  e=3.948E-05  Streptomyces griseus
  2oqg-assembly1_D  TM=6.782E-01  e=1.025E-05  Rhodococcus jostii RHA1

Sequence (228 aa):
MITSKKLSKILKAFSDENRRLILWFLQKRELCVCELEQLLPISQPTISNHLRMLSDLDLVDSYKEGRWVIYQKKCNQDALVINILKPIYCAMDLTGQYESQLEKLKIIFKDNLCMITSKKLSKILKAFSDENRRLILWFLQKRELCVCELEQLLPISQPTISNHLRMLSDLDLVDSYKEGRWVIYQKKCNQDALVINILKPIYCAMDLTGQYESQLEKLKIIFKDNLC